Protein AF-A0A2H0S9H5-F1 (afdb_monomer_lite)

pLDDT: mean 86.74, std 9.83, range [37.03, 98.31]

Structure (mmCIF, N/CA/C/O backbone):
data_AF-A0A2H0S9H5-F1
#
_entry.id   AF-A0A2H0S9H5-F1
#
loop_
_atom_site.group_PDB
_atom_site.id
_atom_site.type_symbol
_atom_site.label_atom_id
_atom_site.label_alt_id
_atom_site.label_comp_id
_atom_site.label_asym_id
_atom_site.label_entity_id
_atom_site.label_seq_id
_atom_site.pdbx_PDB_ins_code
_atom_site.Cartn_x
_atom_site.Cartn_y
_atom_site.Cartn_z
_atom_site.occupancy
_atom_site.B_iso_or_equiv
_atom_site.auth_seq_id
_atom_site.auth_comp_id
_atom_site.auth_asym_id
_atom_site.auth_atom_id
_atom_site.pdbx_PDB_model_num
ATOM 1 N N . MET A 1 1 ? -17.937 19.812 14.796 1.00 37.97 1 MET A N 1
ATOM 2 C CA . MET A 1 1 ? -19.288 19.246 14.610 1.00 37.97 1 MET A CA 1
ATOM 3 C C . MET A 1 1 ? -19.667 18.582 15.916 1.00 37.97 1 MET A C 1
ATOM 5 O O . MET A 1 1 ? -19.150 17.508 16.200 1.00 37.97 1 MET A O 1
ATOM 9 N N . GLY A 1 2 ? -20.448 19.265 16.755 1.00 39.03 2 GLY A N 1
ATOM 10 C CA . GLY A 1 2 ? -21.077 18.609 17.895 1.00 39.03 2 GLY A CA 1
ATOM 11 C C . GLY A 1 2 ? -22.075 17.613 17.328 1.00 39.03 2 GLY A C 1
ATOM 12 O O . GLY A 1 2 ? -22.993 18.014 16.622 1.00 39.03 2 GLY A O 1
ATOM 13 N N . LEU A 1 3 ? -21.831 16.323 17.541 1.00 37.03 3 LEU A N 1
ATOM 14 C CA . LEU A 1 3 ? -22.879 15.325 17.405 1.00 37.03 3 LEU A CA 1
ATOM 15 C C . LEU A 1 3 ? -23.875 15.664 18.510 1.00 37.03 3 LEU A C 1
ATOM 17 O O . LEU A 1 3 ? -23.671 15.270 19.656 1.00 37.03 3 LEU A O 1
ATOM 21 N N . GLU A 1 4 ? -24.886 16.468 18.187 1.00 41.41 4 GLU A N 1
ATOM 22 C CA . GLU A 1 4 ? -26.123 16.478 18.954 1.00 41.41 4 GLU A CA 1
ATOM 23 C C . GLU A 1 4 ? -26.558 15.022 18.972 1.00 41.41 4 GLU A C 1
ATOM 25 O O . GLU A 1 4 ? -26.904 14.449 17.938 1.00 41.41 4 GLU A O 1
ATOM 30 N N . SER A 1 5 ? -26.327 14.363 20.110 1.00 44.81 5 SER A N 1
ATOM 31 C CA . SER A 1 5 ? -26.699 12.973 20.270 1.00 44.81 5 SER A CA 1
ATOM 32 C C . SER A 1 5 ? -28.194 12.957 20.070 1.00 44.81 5 SER A C 1
ATOM 34 O O . SER A 1 5 ? -28.910 13.487 20.916 1.00 44.81 5 SER A O 1
ATOM 36 N N . ASP A 1 6 ? -28.624 12.422 18.935 1.00 50.28 6 ASP A N 1
ATOM 37 C CA . ASP A 1 6 ? -30.012 12.147 18.642 1.00 50.28 6 ASP A CA 1
ATOM 38 C C . ASP A 1 6 ? -30.538 11.326 19.820 1.00 50.28 6 ASP A C 1
ATOM 40 O O . ASP A 1 6 ? -30.276 10.123 19.953 1.00 50.28 6 ASP A O 1
ATOM 44 N N . THR A 1 7 ? -31.176 12.012 20.768 1.00 57.12 7 THR A N 1
ATOM 45 C CA . THR A 1 7 ? -31.870 11.421 21.903 1.00 57.12 7 THR A CA 1
ATOM 46 C C . THR A 1 7 ? -33.154 10.824 21.359 1.00 57.12 7 THR A C 1
ATOM 48 O O . THR A 1 7 ? -34.245 11.192 21.780 1.00 57.12 7 THR A O 1
ATOM 51 N N . SER A 1 8 ? -33.010 9.913 20.395 1.00 62.06 8 SER A N 1
ATOM 52 C CA . SER A 1 8 ? -34.025 8.936 20.054 1.00 62.06 8 SER A CA 1
ATOM 53 C C . SER A 1 8 ? -34.586 8.402 21.367 1.00 62.06 8 SER A C 1
ATOM 55 O O . SER A 1 8 ? -33.834 8.044 22.284 1.00 62.06 8 SER A O 1
ATOM 57 N N . GLU A 1 9 ? -35.907 8.496 21.497 1.00 82.31 9 GLU A N 1
ATOM 58 C CA . GLU A 1 9 ? -36.620 8.281 22.748 1.00 82.31 9 GLU A CA 1
ATOM 59 C C . GLU A 1 9 ? -36.213 6.937 23.355 1.00 82.31 9 GLU A C 1
ATOM 61 O O . GLU A 1 9 ? -36.539 5.860 22.850 1.00 82.31 9 GLU A O 1
ATOM 66 N N . ARG A 1 10 ? -35.448 6.990 24.451 1.00 89.12 10 ARG A N 1
ATOM 67 C CA . ARG A 1 10 ? -35.124 5.784 25.208 1.00 89.12 10 ARG A CA 1
ATOM 68 C C . ARG A 1 10 ? -36.430 5.225 25.745 1.00 89.12 10 ARG A C 1
ATOM 70 O O . ARG A 1 10 ? -37.184 5.927 26.414 1.00 89.12 10 ARG A O 1
ATOM 77 N N . THR A 1 11 ? -36.668 3.945 25.503 1.00 93.56 11 THR A N 1
ATOM 78 C CA . THR A 1 11 ? -37.835 3.256 26.061 1.00 93.56 11 THR A CA 1
ATOM 79 C C . THR A 1 11 ? -37.790 3.291 27.592 1.00 93.56 11 THR A C 1
ATOM 81 O O . THR A 1 11 ? -36.711 3.296 28.194 1.00 93.56 11 THR A O 1
ATOM 84 N N . ALA A 1 12 ? -38.952 3.238 28.247 1.00 94.00 12 ALA A N 1
ATOM 85 C CA . ALA A 1 12 ? -39.030 3.202 29.711 1.00 94.00 12 ALA A CA 1
ATOM 86 C C . ALA A 1 12 ? -38.183 2.066 30.325 1.00 94.00 12 ALA A C 1
ATOM 88 O O . ALA A 1 12 ? -37.527 2.259 31.346 1.00 94.00 12 ALA A O 1
ATOM 89 N N . SER A 1 13 ? -38.115 0.906 29.657 1.00 93.56 13 SER A N 1
ATOM 90 C CA . SER A 1 13 ? -37.272 -0.224 30.073 1.00 93.56 13 SER A CA 1
ATOM 91 C C . SER A 1 13 ? -35.773 0.103 30.018 1.00 93.56 13 SER A C 1
ATOM 93 O O . SER A 1 13 ? -35.035 -0.214 30.951 1.00 93.56 13 SER A O 1
ATOM 95 N N . GLN A 1 14 ? -35.311 0.798 28.971 1.00 93.94 14 GLN A N 1
ATOM 96 C CA . GLN A 1 14 ? -33.916 1.245 28.878 1.00 93.94 14 GLN A CA 1
ATOM 97 C C . GLN A 1 14 ? -33.576 2.266 29.967 1.00 93.94 14 GLN A C 1
ATOM 99 O O . GLN A 1 14 ? -32.502 2.183 30.559 1.00 93.94 14 GLN A O 1
ATOM 104 N N . ILE A 1 15 ? -34.486 3.201 30.256 1.00 94.56 15 ILE A N 1
ATOM 105 C CA . ILE A 1 15 ? -34.311 4.182 31.337 1.00 94.56 15 ILE A CA 1
ATOM 106 C C . ILE A 1 15 ? -34.204 3.464 32.687 1.00 94.56 15 ILE A C 1
ATOM 108 O O . ILE A 1 15 ? -33.256 3.712 33.433 1.00 94.56 15 ILE A O 1
ATOM 112 N N . ALA A 1 16 ? -35.111 2.524 32.967 1.00 95.69 16 ALA A N 1
ATOM 113 C CA . ALA A 1 16 ? -35.093 1.734 34.195 1.00 95.69 16 ALA A CA 1
ATOM 114 C C . ALA A 1 16 ? -33.795 0.921 34.344 1.00 95.69 16 ALA A C 1
ATOM 116 O O . ALA A 1 16 ? -33.208 0.895 35.425 1.00 95.69 16 ALA A O 1
ATOM 117 N N . ALA A 1 17 ? -33.296 0.316 33.259 1.00 95.75 17 ALA A N 1
ATOM 118 C CA . ALA A 1 17 ? -32.036 -0.426 33.264 1.00 95.75 17 ALA A CA 1
ATOM 119 C C . ALA A 1 17 ? -30.820 0.475 33.547 1.00 95.75 17 ALA A C 1
ATOM 121 O O . ALA A 1 17 ? -29.940 0.091 34.317 1.00 95.75 17 ALA A O 1
ATOM 122 N N . ILE A 1 18 ? -30.782 1.684 32.970 1.00 95.12 18 ILE A N 1
ATOM 123 C CA . ILE A 1 18 ? -29.723 2.673 33.237 1.00 95.12 18 ILE A CA 1
ATOM 124 C C . ILE A 1 18 ? -29.755 3.100 34.709 1.00 95.12 18 ILE A C 1
ATOM 126 O O . ILE A 1 18 ? -28.721 3.091 35.373 1.00 95.12 18 ILE A O 1
ATOM 130 N N . GLN A 1 19 ? -30.936 3.419 35.242 1.00 96.88 19 GLN A N 1
ATOM 131 C CA . GLN A 1 19 ? -31.097 3.812 36.645 1.00 96.88 19 GLN A CA 1
ATOM 132 C C . GLN A 1 19 ? -30.753 2.672 37.613 1.00 96.88 19 GLN A C 1
ATOM 134 O O . GLN A 1 19 ? -30.158 2.908 38.664 1.00 96.88 19 GLN A O 1
ATOM 139 N N . ALA A 1 20 ? -31.111 1.429 37.279 1.00 97.56 20 ALA A N 1
ATOM 140 C CA . ALA A 1 20 ? -30.723 0.254 38.054 1.00 97.56 20 ALA A CA 1
ATOM 141 C C . ALA A 1 20 ? -29.196 0.084 38.079 1.00 97.56 20 ALA A C 1
ATOM 143 O O . ALA A 1 20 ? -28.628 -0.087 39.155 1.00 97.56 20 ALA A O 1
ATOM 144 N N . ALA A 1 21 ? -28.529 0.220 36.927 1.00 97.88 21 ALA A N 1
ATOM 145 C CA . ALA A 1 21 ? -27.073 0.147 36.845 1.00 97.88 21 ALA A CA 1
ATOM 146 C C . ALA A 1 21 ? -26.388 1.259 37.656 1.00 97.88 21 ALA A C 1
ATOM 148 O O . ALA A 1 21 ? -25.424 0.988 38.361 1.00 97.88 21 ALA A O 1
ATOM 149 N N . GLN A 1 22 ? -26.904 2.492 37.612 1.00 97.62 22 GLN A N 1
ATOM 150 C CA . GLN A 1 22 ? -26.368 3.614 38.391 1.00 97.62 22 GLN A CA 1
ATOM 151 C C . GLN A 1 22 ? -26.537 3.427 39.903 1.00 97.62 22 GLN A C 1
ATOM 153 O O . GLN A 1 22 ? -25.629 3.754 40.662 1.00 97.62 22 GLN A O 1
ATOM 158 N N . ARG A 1 23 ? -27.684 2.904 40.356 1.00 98.12 23 ARG A N 1
ATOM 159 C CA . ARG A 1 23 ? -27.900 2.597 41.780 1.00 98.12 23 ARG A CA 1
ATOM 160 C C . ARG A 1 23 ? -26.938 1.518 42.265 1.00 98.12 23 ARG A C 1
ATOM 162 O O . ARG A 1 23 ? -26.280 1.718 43.278 1.00 98.12 23 ARG A O 1
ATOM 169 N N . LEU A 1 24 ? -26.813 0.433 41.503 1.00 98.25 24 LEU A N 1
ATOM 170 C CA . LEU A 1 24 ? -25.879 -0.643 41.819 1.00 98.25 24 LEU A CA 1
ATOM 171 C C . LEU A 1 24 ? -24.425 -0.150 41.793 1.00 98.25 24 LEU A C 1
ATOM 173 O O . LEU A 1 24 ? -23.649 -0.507 42.666 1.00 98.25 24 LEU A O 1
ATOM 177 N N . ALA A 1 25 ? -24.059 0.731 40.858 1.00 98.31 25 ALA A N 1
ATOM 178 C CA . ALA A 1 25 ? -22.723 1.322 40.810 1.00 98.31 25 ALA A CA 1
ATOM 179 C C . ALA A 1 25 ? -22.371 2.094 42.090 1.00 98.31 25 ALA A C 1
ATOM 181 O O . ALA A 1 25 ? -21.270 1.931 42.602 1.00 98.31 25 ALA A O 1
ATOM 182 N N . LYS A 1 26 ? -23.305 2.889 42.634 1.00 98.25 26 LYS A N 1
ATOM 183 C CA . LYS A 1 26 ? -23.104 3.597 43.912 1.00 98.25 26 LYS A CA 1
ATOM 184 C C . LYS A 1 26 ? -22.842 2.628 45.061 1.00 98.25 26 LYS A C 1
ATOM 186 O O . LYS A 1 26 ? -21.888 2.820 45.802 1.00 98.25 26 LYS A O 1
ATOM 191 N N . GLN A 1 27 ? -23.630 1.558 45.139 1.00 98.19 27 GLN A N 1
ATOM 192 C CA . GLN A 1 27 ? -23.427 0.505 46.130 1.00 98.19 27 GLN A CA 1
ATOM 193 C C . GLN A 1 27 ? -22.047 -0.158 45.980 1.00 98.19 27 GLN A C 1
ATOM 195 O O . GLN A 1 27 ? -21.338 -0.330 46.963 1.00 98.19 27 GLN A O 1
ATOM 200 N N . LEU A 1 28 ? -21.621 -0.466 44.749 1.00 98.00 28 LEU A N 1
ATOM 201 C CA . LEU A 1 28 ? -20.301 -1.053 44.483 1.00 98.00 28 LEU A CA 1
ATOM 202 C C . LEU A 1 28 ? -19.143 -0.119 44.861 1.00 98.00 28 LEU A C 1
ATOM 204 O O . LEU A 1 28 ? -18.112 -0.600 45.317 1.00 98.00 28 LEU A O 1
ATOM 208 N N . ILE A 1 29 ? -19.295 1.195 44.681 1.00 98.12 29 ILE A N 1
ATOM 209 C CA . ILE A 1 29 ? -18.282 2.184 45.084 1.00 98.12 29 ILE A CA 1
ATOM 210 C C . ILE A 1 29 ? -18.083 2.164 46.605 1.00 98.12 29 ILE A C 1
ATOM 212 O O . ILE A 1 29 ? -16.946 2.235 47.067 1.00 98.12 29 ILE A O 1
ATOM 216 N N . GLU A 1 30 ? -19.174 2.065 47.366 1.00 97.81 30 GLU A N 1
ATOM 217 C CA . GLU A 1 30 ? -19.151 2.069 48.832 1.00 97.81 30 GLU A CA 1
ATOM 218 C C . GLU A 1 30 ? -18.682 0.727 49.408 1.00 97.81 30 GLU A C 1
ATOM 220 O O . GLU A 1 30 ? -17.829 0.691 50.292 1.00 97.81 30 GLU A O 1
ATOM 225 N N . GLU A 1 31 ? -19.222 -0.383 48.903 1.00 98.06 31 GLU A N 1
ATOM 226 C CA . GLU A 1 31 ? -18.997 -1.713 49.474 1.00 98.06 31 GLU A CA 1
ATOM 227 C C . GLU A 1 31 ? -17.756 -2.419 48.916 1.00 98.06 31 GLU A C 1
ATOM 229 O O . GLU A 1 31 ? -17.217 -3.305 49.583 1.00 98.06 31 GLU A O 1
ATOM 234 N N . ARG A 1 32 ? -17.343 -2.098 47.680 1.00 98.00 32 ARG A N 1
ATOM 235 C CA . ARG A 1 32 ? -16.331 -2.846 46.907 1.00 98.00 32 ARG A CA 1
ATOM 236 C C . ARG A 1 32 ? -15.352 -1.940 46.134 1.00 98.00 32 ARG A C 1
ATOM 238 O O . ARG A 1 32 ? -15.177 -2.117 44.920 1.00 98.00 32 ARG A O 1
ATOM 245 N N . PRO A 1 33 ? -14.663 -0.981 46.781 1.00 98.12 33 PRO A N 1
ATOM 246 C CA . PRO A 1 33 ? -13.712 -0.100 46.096 1.00 98.12 33 PRO A CA 1
ATOM 247 C C . PRO A 1 33 ? -12.517 -0.854 45.472 1.00 98.12 33 PRO A C 1
ATOM 249 O O . PRO A 1 33 ? -11.844 -0.332 44.579 1.00 98.12 33 PRO A O 1
ATOM 252 N N . GLU A 1 34 ? -12.261 -2.103 45.879 1.00 98.25 34 GLU A N 1
ATOM 253 C CA . GLU A 1 34 ? -11.177 -2.951 45.368 1.00 98.25 34 GLU A CA 1
ATOM 254 C C . GLU A 1 34 ? -11.359 -3.328 43.889 1.00 98.25 34 GLU A C 1
ATOM 256 O O . GLU A 1 34 ? -10.379 -3.678 43.227 1.00 98.25 34 GLU A O 1
ATOM 261 N N . ILE A 1 35 ? -12.569 -3.162 43.338 1.00 98.31 35 ILE A N 1
ATOM 262 C CA . ILE A 1 35 ? -12.874 -3.315 41.906 1.00 98.31 35 ILE A CA 1
ATOM 263 C C . ILE A 1 35 ? -11.901 -2.510 41.030 1.00 98.31 35 ILE A C 1
ATOM 265 O O . ILE A 1 35 ? -11.497 -2.964 39.958 1.00 98.31 35 ILE A O 1
ATOM 269 N N . ALA A 1 36 ? -11.479 -1.328 41.486 1.00 98.12 36 ALA A N 1
ATOM 270 C CA . ALA A 1 36 ? -10.506 -0.511 40.768 1.00 98.12 36 ALA A CA 1
ATOM 271 C C . ALA A 1 36 ? -9.121 -1.169 40.691 1.00 98.12 36 ALA A C 1
ATOM 273 O O . ALA A 1 36 ? -8.456 -1.094 39.658 1.00 98.12 36 ALA A O 1
ATOM 274 N N . ASN A 1 37 ? -8.690 -1.839 41.762 1.00 98.06 37 ASN A N 1
ATOM 275 C CA . ASN A 1 37 ? -7.411 -2.547 41.802 1.00 98.06 37 ASN A CA 1
ATOM 276 C C . ASN A 1 37 ? -7.445 -3.803 40.930 1.00 98.06 37 ASN A C 1
ATOM 278 O O . ASN A 1 37 ? -6.476 -4.087 40.232 1.00 98.06 37 ASN A O 1
ATOM 282 N N . ASP A 1 38 ? -8.576 -4.503 40.904 1.00 98.31 38 ASP A N 1
ATOM 283 C CA . ASP A 1 38 ? -8.787 -5.637 40.006 1.00 98.31 38 ASP A CA 1
ATOM 284 C C . ASP A 1 38 ? -8.795 -5.227 38.534 1.00 98.31 38 ASP A C 1
ATOM 286 O O . ASP A 1 38 ? -8.206 -5.893 37.683 1.00 98.31 38 ASP A O 1
ATOM 290 N N . TYR A 1 39 ? -9.401 -4.086 38.215 1.00 97.88 39 TYR A N 1
ATOM 291 C CA . TYR A 1 39 ? -9.344 -3.562 36.857 1.00 97.88 39 TYR A CA 1
ATOM 292 C C . TYR A 1 39 ? -7.913 -3.157 36.465 1.00 97.88 39 TYR A C 1
ATOM 294 O O . TYR A 1 39 ? -7.463 -3.455 35.358 1.00 97.88 39 TYR A O 1
ATOM 302 N N . ARG A 1 40 ? -7.155 -2.548 37.392 1.00 97.38 40 ARG A N 1
ATOM 303 C CA . ARG A 1 40 ? -5.723 -2.244 37.204 1.00 97.38 40 ARG A CA 1
ATOM 304 C C . ARG A 1 40 ? -4.860 -3.494 37.032 1.00 97.38 40 ARG A C 1
ATOM 306 O O . ARG A 1 40 ? -3.895 -3.445 36.275 1.00 97.38 40 ARG A O 1
ATOM 313 N N . SER A 1 41 ? -5.200 -4.603 37.692 1.00 97.00 41 SER A N 1
ATOM 314 C CA . SER A 1 41 ? -4.495 -5.885 37.539 1.00 97.00 41 SER A CA 1
ATOM 315 C C . SER A 1 41 ? -4.868 -6.633 36.253 1.00 97.00 41 SER A C 1
ATOM 317 O O . SER A 1 41 ? -4.268 -7.660 35.937 1.00 97.00 41 SER A O 1
ATOM 319 N N . GLY A 1 42 ? -5.795 -6.079 35.465 1.00 95.88 42 GLY A N 1
ATOM 320 C CA . GLY A 1 42 ? -6.124 -6.535 34.120 1.00 95.88 42 GLY A CA 1
ATOM 321 C C . GLY A 1 42 ? -7.418 -7.335 34.019 1.00 95.88 42 GLY A C 1
ATOM 322 O O . GLY A 1 42 ? -7.707 -7.840 32.927 1.00 95.88 42 GLY A O 1
ATOM 323 N N . LEU A 1 43 ? -8.208 -7.446 35.095 1.00 97.19 43 LEU A N 1
ATOM 324 C CA . LEU A 1 43 ? -9.528 -8.069 35.012 1.00 97.19 43 LEU A CA 1
ATOM 325 C C . LEU A 1 43 ? -10.464 -7.206 34.163 1.00 97.19 43 LEU A C 1
ATOM 327 O O . LEU A 1 43 ? -10.512 -5.981 34.280 1.00 97.19 43 LEU A O 1
ATOM 331 N N . ASN A 1 44 ? -11.238 -7.854 33.299 1.00 96.44 44 ASN A N 1
ATOM 332 C CA . ASN A 1 44 ? -12.289 -7.200 32.538 1.00 96.44 44 ASN A CA 1
ATOM 333 C C . ASN A 1 44 ? -13.590 -7.104 33.359 1.00 96.44 44 ASN A C 1
ATOM 335 O O . ASN A 1 44 ? -13.754 -7.735 34.400 1.00 96.44 44 ASN A O 1
ATOM 339 N N . GLN A 1 45 ? -14.547 -6.307 32.880 1.00 97.31 45 GLN A N 1
ATOM 340 C CA . GLN A 1 45 ? -15.811 -6.059 33.590 1.00 97.31 45 GLN A CA 1
ATOM 341 C C . GLN A 1 45 ? -16.609 -7.341 33.860 1.00 97.31 45 GLN A C 1
ATOM 343 O O . GLN A 1 45 ? -17.295 -7.425 34.870 1.00 97.31 45 GLN A O 1
ATOM 348 N N . GLU A 1 46 ? -16.547 -8.333 32.970 1.00 96.75 46 GLU A N 1
ATOM 349 C CA . GLU A 1 46 ? -17.266 -9.596 33.146 1.00 96.75 46 GLU A CA 1
ATOM 350 C C . GLU A 1 46 ? -16.615 -10.475 34.220 1.00 96.75 46 GLU A C 1
ATOM 352 O O . GLU A 1 46 ? -17.318 -11.075 35.030 1.00 96.75 46 GLU A O 1
ATOM 357 N N . GLU A 1 47 ? -15.285 -10.519 34.267 1.00 97.19 47 GLU A N 1
ATOM 358 C CA . GLU A 1 47 ? -14.543 -11.215 35.323 1.00 97.19 47 GLU A CA 1
ATOM 359 C C . GLU A 1 47 ? -14.766 -10.558 36.685 1.00 97.19 47 GLU A C 1
ATOM 361 O O . GLU A 1 47 ? -14.959 -11.267 37.666 1.00 97.19 47 GLU A O 1
ATOM 366 N N . ILE A 1 48 ? -14.818 -9.223 36.744 1.00 98.19 48 ILE A N 1
ATOM 367 C CA . ILE A 1 48 ? -15.160 -8.482 37.966 1.00 98.19 48 ILE A CA 1
ATOM 368 C C . ILE A 1 48 ? -16.590 -8.816 38.407 1.00 98.19 48 ILE A C 1
ATOM 370 O O . ILE A 1 48 ? -16.806 -9.133 39.573 1.00 98.19 48 ILE A O 1
ATOM 374 N N . VAL A 1 49 ? -17.561 -8.814 37.483 1.00 98.25 49 VAL A N 1
ATOM 375 C CA . VAL A 1 49 ? -18.945 -9.215 37.797 1.00 98.25 49 VAL A CA 1
ATOM 376 C C . VAL A 1 49 ? -18.983 -10.606 38.431 1.00 98.25 49 VAL A C 1
ATOM 378 O O . VAL A 1 49 ? -19.594 -10.756 39.484 1.00 98.25 49 VAL A O 1
ATOM 381 N N . LYS A 1 50 ? -18.281 -11.586 37.847 1.00 97.88 50 LYS A N 1
ATOM 382 C CA . LYS A 1 50 ? -18.215 -12.960 38.375 1.00 97.88 50 LYS A CA 1
ATOM 383 C C . LYS A 1 50 ? -17.482 -13.043 39.714 1.00 97.88 50 LYS A C 1
ATOM 385 O O . LYS A 1 50 ? -17.944 -13.731 40.615 1.00 97.88 50 LYS A O 1
ATOM 390 N N . LYS A 1 51 ? -16.351 -12.344 39.862 1.00 98.12 51 LYS A N 1
ATOM 391 C CA . LYS A 1 51 ? -15.522 -12.369 41.078 1.00 98.12 51 LYS A CA 1
ATOM 392 C C . LYS A 1 51 ? -16.285 -11.876 42.308 1.00 98.12 51 LYS A C 1
ATOM 394 O O . LYS A 1 51 ? -16.080 -12.405 43.396 1.00 98.12 51 LYS A O 1
ATOM 399 N N . TYR A 1 52 ? -17.148 -10.879 42.130 1.00 97.81 52 TYR A N 1
ATOM 400 C CA . TYR A 1 52 ? -17.900 -10.249 43.215 1.00 97.81 52 TYR A CA 1
ATOM 401 C C . TYR A 1 52 ? -19.379 -10.670 43.278 1.00 97.81 52 TYR A C 1
ATOM 403 O O . TYR A 1 52 ? -20.115 -10.096 44.075 1.00 97.81 52 TYR A O 1
ATOM 411 N N . GLY A 1 53 ? -19.828 -11.631 42.456 1.00 97.56 53 GLY A N 1
ATOM 412 C CA . GLY A 1 53 ? -21.230 -12.086 42.429 1.00 97.56 53 GLY A CA 1
ATOM 413 C C . GLY A 1 53 ? -22.236 -10.976 42.094 1.00 97.56 53 GLY A C 1
ATOM 414 O O . GLY A 1 53 ? -23.348 -10.945 42.613 1.00 97.56 53 GLY A O 1
ATOM 415 N N . ILE A 1 54 ? -21.841 -9.999 41.269 1.00 97.69 54 ILE A N 1
ATOM 416 C CA . ILE A 1 54 ? -22.645 -8.789 40.991 1.00 97.69 54 ILE A CA 1
ATOM 417 C C . ILE A 1 54 ? -23.880 -9.126 40.138 1.00 97.69 54 ILE A C 1
ATOM 419 O O . ILE A 1 54 ? -24.872 -8.398 40.136 1.00 97.69 54 ILE A O 1
ATOM 423 N N . ASP A 1 55 ? -23.830 -10.227 39.396 1.00 97.00 55 ASP A N 1
ATOM 424 C CA . ASP A 1 55 ? -24.942 -10.755 38.614 1.00 97.00 55 ASP A CA 1
ATOM 425 C C . ASP A 1 55 ? -26.109 -11.247 39.476 1.00 97.00 55 ASP A C 1
ATOM 427 O O . ASP A 1 55 ? -27.246 -11.131 39.027 1.00 97.00 55 ASP A O 1
ATOM 431 N N . GLU A 1 56 ? -25.863 -11.688 40.712 1.00 96.88 56 GLU A N 1
ATOM 432 C CA . GLU A 1 56 ? -26.921 -12.052 41.669 1.00 96.88 56 GLU A CA 1
ATOM 433 C C . GLU A 1 56 ? -27.705 -10.824 42.165 1.00 96.88 56 GLU A C 1
ATOM 435 O O . GLU A 1 56 ? -28.894 -10.911 42.473 1.00 96.88 56 GLU A O 1
ATOM 440 N N . LEU A 1 57 ? -27.051 -9.658 42.202 1.00 94.88 57 LEU A N 1
ATOM 441 C CA . LEU A 1 57 ? -27.651 -8.385 42.619 1.00 94.88 57 LEU A CA 1
ATOM 442 C C . LEU A 1 57 ? -28.324 -7.638 41.458 1.00 94.88 57 LEU A C 1
ATOM 444 O O . LEU A 1 57 ? -29.178 -6.771 41.663 1.00 94.88 57 LEU A O 1
ATOM 448 N N . ALA A 1 58 ? -27.926 -7.936 40.222 1.00 95.69 58 ALA A N 1
ATOM 449 C CA . ALA A 1 58 ? -28.408 -7.247 39.037 1.00 95.69 58 ALA A CA 1
ATOM 450 C C . ALA A 1 58 ? -29.587 -7.976 38.383 1.00 95.69 58 ALA A C 1
ATOM 452 O O . ALA A 1 58 ? -29.613 -9.190 38.251 1.00 95.69 58 ALA A O 1
ATOM 453 N N . GLN A 1 59 ? -30.528 -7.214 37.819 1.00 94.25 59 GLN A N 1
ATOM 454 C CA . GLN A 1 59 ? -31.650 -7.795 37.063 1.00 94.25 59 GLN A CA 1
ATOM 455 C C . GLN A 1 59 ? -31.205 -8.552 35.803 1.00 94.25 59 GLN A C 1
ATOM 457 O O . GLN A 1 59 ? -31.896 -9.447 35.328 1.00 94.25 59 GLN A O 1
ATOM 462 N N . THR A 1 60 ? -30.081 -8.144 35.206 1.00 96.62 60 THR A N 1
ATOM 463 C CA . THR A 1 60 ? -29.507 -8.788 34.021 1.00 96.62 60 THR A CA 1
ATOM 464 C C . THR A 1 60 ? -27.985 -8.662 34.036 1.00 96.62 60 THR A C 1
ATOM 466 O O . THR A 1 60 ? -27.439 -7.670 34.527 1.00 96.62 60 THR A O 1
ATOM 469 N N . ALA A 1 61 ? -27.287 -9.585 33.368 1.00 96.69 61 ALA A N 1
ATOM 470 C CA . ALA A 1 61 ? -25.833 -9.514 33.182 1.00 96.69 61 ALA A CA 1
ATOM 471 C C . ALA A 1 61 ? -25.366 -8.221 32.477 1.00 96.69 61 ALA A C 1
ATOM 473 O O . ALA A 1 61 ? -24.227 -7.777 32.634 1.00 96.69 61 ALA A O 1
ATOM 474 N N . ARG A 1 62 ? -26.233 -7.588 31.672 1.00 96.44 62 ARG A N 1
ATOM 475 C CA . ARG A 1 62 ? -25.929 -6.291 31.052 1.00 96.44 62 ARG A CA 1
ATOM 476 C C . ARG A 1 62 ? -25.941 -5.170 32.089 1.00 96.44 62 ARG A C 1
ATOM 478 O O . ARG A 1 62 ? -25.015 -4.369 32.087 1.00 96.44 62 ARG A O 1
ATOM 485 N N . VAL A 1 63 ? -26.936 -5.149 32.978 1.00 97.56 63 VAL A N 1
ATOM 486 C CA . VAL A 1 63 ? -27.014 -4.181 34.084 1.00 97.56 63 VAL A CA 1
ATOM 487 C C . VAL A 1 63 ? -25.813 -4.331 35.019 1.00 97.56 63 VAL A C 1
ATOM 489 O O . VAL A 1 63 ? -25.200 -3.319 35.340 1.00 97.56 63 VAL A O 1
ATOM 492 N N . ALA A 1 64 ? -25.407 -5.561 35.362 1.00 98.25 64 ALA A N 1
ATOM 493 C CA . ALA A 1 64 ? -24.216 -5.819 36.181 1.00 98.25 64 ALA A CA 1
ATOM 494 C C . ALA A 1 64 ? -22.939 -5.217 35.565 1.00 98.25 64 ALA A C 1
ATOM 496 O O . ALA A 1 64 ? -22.234 -4.439 36.204 1.00 98.25 64 ALA A O 1
ATOM 497 N N . ARG A 1 65 ? -22.668 -5.509 34.283 1.00 97.69 65 ARG A N 1
ATOM 498 C CA . ARG A 1 65 ? -21.487 -4.973 33.578 1.00 97.69 65 ARG A CA 1
ATOM 499 C C . ARG A 1 65 ? -21.522 -3.453 33.453 1.00 97.69 65 ARG A C 1
ATOM 501 O O . ARG A 1 65 ? -20.493 -2.801 33.615 1.00 97.69 65 ARG A O 1
ATOM 508 N N . THR A 1 66 ? -22.694 -2.878 33.177 1.00 97.56 66 THR A N 1
ATOM 509 C CA . THR A 1 66 ? -22.856 -1.420 33.134 1.00 97.56 66 THR A CA 1
ATOM 510 C C . THR A 1 66 ? -22.625 -0.799 34.511 1.00 97.56 66 THR A C 1
ATOM 512 O O . THR A 1 66 ? -21.936 0.210 34.580 1.00 97.56 66 THR A O 1
ATOM 515 N N . ALA A 1 67 ? -23.103 -1.415 35.595 1.00 98.12 67 ALA A N 1
ATOM 516 C CA . ALA A 1 67 ? -22.860 -0.940 36.956 1.00 98.12 67 ALA A CA 1
ATOM 517 C C . ALA A 1 67 ? -21.363 -0.926 37.303 1.00 98.12 67 ALA A C 1
ATOM 519 O O . ALA A 1 67 ? -20.868 0.086 37.785 1.00 98.12 67 ALA A O 1
ATOM 520 N N . VAL A 1 68 ? -20.620 -1.990 36.967 1.00 98.19 68 VAL A N 1
ATOM 521 C CA . VAL A 1 68 ? -19.152 -2.020 37.123 1.00 98.19 68 VAL A CA 1
ATOM 522 C C . VAL A 1 68 ? -18.483 -0.923 36.292 1.00 98.19 68 VAL A C 1
ATOM 524 O O . VAL A 1 68 ? -17.579 -0.249 36.774 1.00 98.19 68 VAL A O 1
ATOM 527 N N . CYS A 1 69 ? -18.932 -0.702 35.053 1.00 97.44 69 CYS A N 1
ATOM 528 C CA . CYS A 1 69 ? -18.389 0.360 34.208 1.00 97.44 69 CYS A CA 1
ATOM 529 C C . CYS A 1 69 ? -18.626 1.758 34.800 1.00 97.44 69 CYS A C 1
ATOM 531 O O . CYS A 1 69 ? -17.705 2.571 34.788 1.00 97.44 69 CYS A O 1
ATOM 533 N N . GLU A 1 70 ? -19.820 2.039 35.330 1.00 98.00 70 GLU A N 1
ATOM 534 C CA . GLU A 1 70 ? -20.109 3.310 36.007 1.00 98.00 70 GLU A CA 1
ATOM 535 C C . GLU A 1 70 ? -19.320 3.445 37.321 1.00 98.00 70 GLU A C 1
ATOM 537 O O . GLU A 1 70 ? -18.741 4.499 37.563 1.00 98.00 70 GLU A O 1
ATOM 542 N N . ALA A 1 71 ? -19.195 2.377 38.117 1.00 98.12 71 ALA A N 1
ATOM 543 C CA . ALA A 1 71 ? -18.393 2.384 39.343 1.00 98.12 71 ALA A CA 1
ATOM 544 C C . ALA A 1 71 ? -16.913 2.683 39.054 1.00 98.12 71 ALA A C 1
ATOM 546 O O . ALA A 1 71 ? -16.305 3.532 39.702 1.00 98.12 71 ALA A O 1
ATOM 547 N N . LEU A 1 72 ? -16.345 2.063 38.014 1.00 98.00 72 LEU A N 1
ATOM 548 C CA . LEU A 1 72 ? -14.976 2.334 37.569 1.00 98.00 72 LEU A CA 1
ATOM 549 C C . LEU A 1 72 ? -14.778 3.780 37.101 1.00 98.00 72 LEU A C 1
ATOM 551 O O . LEU A 1 72 ? -13.654 4.269 37.158 1.00 98.00 72 LEU A O 1
ATOM 555 N N . LYS A 1 73 ? -15.821 4.486 36.639 1.00 97.69 73 LYS A N 1
ATOM 556 C CA . LYS A 1 73 ? -15.665 5.900 36.270 1.00 97.69 73 LYS A CA 1
ATOM 557 C C . LYS A 1 73 ? -15.420 6.794 37.484 1.00 97.69 73 LYS A C 1
ATOM 559 O O . LYS A 1 73 ? -14.646 7.740 37.375 1.00 97.69 73 LYS A O 1
ATOM 564 N N . GLU A 1 74 ? -16.055 6.489 38.607 1.00 97.94 74 GLU A N 1
ATOM 565 C CA . GLU A 1 74 ? -15.869 7.237 39.853 1.00 97.94 74 GLU A CA 1
ATOM 566 C C . GLU A 1 74 ? -14.596 6.794 40.583 1.00 97.94 74 GLU A C 1
ATOM 568 O O . GLU A 1 74 ? -13.804 7.626 41.014 1.00 97.94 74 GLU A O 1
ATOM 573 N N . LEU A 1 75 ? -14.341 5.482 40.653 1.00 97.81 75 LEU A N 1
ATOM 574 C CA . LEU A 1 75 ? -13.158 4.937 41.330 1.00 97.81 75 LEU A CA 1
ATOM 575 C C . LEU A 1 75 ? -11.840 5.216 40.578 1.00 97.81 75 LEU A C 1
ATOM 577 O O . LEU A 1 75 ? -10.774 5.243 41.192 1.00 97.81 75 LEU A O 1
ATOM 581 N N . LEU A 1 76 ? -11.898 5.411 39.254 1.00 97.38 76 LEU A N 1
ATOM 582 C CA . LEU A 1 76 ? -10.764 5.773 38.394 1.00 97.38 76 LEU A CA 1
ATOM 583 C C . LEU A 1 76 ? -11.087 7.079 37.649 1.00 97.38 76 LEU A C 1
ATOM 585 O O . LEU A 1 76 ? -11.462 7.030 36.474 1.00 97.38 76 LEU A O 1
ATOM 589 N N . PRO A 1 77 ? -10.998 8.253 38.298 1.00 96.06 77 PRO A N 1
ATOM 590 C CA . PRO A 1 77 ? -11.461 9.509 37.706 1.00 96.06 77 PRO A CA 1
ATOM 591 C C . PRO A 1 77 ? -10.622 9.952 36.498 1.00 96.06 77 PRO A C 1
ATOM 593 O O . PRO A 1 77 ? -11.160 10.577 35.579 1.00 96.06 77 PRO A O 1
ATOM 596 N N . ASP A 1 78 ? -9.333 9.590 36.450 1.00 97.62 78 ASP A N 1
ATOM 597 C CA . ASP A 1 78 ? -8.459 9.881 35.313 1.00 97.62 78 ASP A CA 1
ATOM 598 C C . ASP A 1 78 ? -8.905 9.104 34.059 1.00 97.62 78 ASP A C 1
ATOM 600 O O . ASP A 1 78 ? -8.829 7.875 33.957 1.00 97.62 78 ASP A O 1
ATOM 604 N N . LYS A 1 79 ? -9.382 9.853 33.062 1.00 96.62 79 LYS A N 1
ATOM 605 C CA . LYS A 1 79 ? -9.863 9.308 31.792 1.00 96.62 79 LYS A CA 1
ATOM 606 C C . LYS A 1 79 ? -8.746 8.643 30.985 1.00 96.62 79 LYS A C 1
ATOM 608 O O . LYS A 1 79 ? -9.031 7.649 30.311 1.00 96.62 79 LYS A O 1
ATOM 613 N N . ASP A 1 80 ? -7.523 9.161 31.051 1.00 95.88 80 ASP A N 1
ATOM 614 C CA . ASP A 1 80 ? -6.391 8.639 30.285 1.00 95.88 80 ASP A CA 1
ATOM 615 C C . ASP A 1 80 ? -5.871 7.336 30.905 1.00 95.88 80 ASP A C 1
ATOM 617 O O . ASP A 1 80 ? -5.563 6.390 30.173 1.00 95.88 80 ASP A O 1
ATOM 621 N N . GLU A 1 81 ? -5.860 7.233 32.241 1.00 96.88 81 GLU A N 1
ATOM 622 C CA . GLU A 1 81 ? -5.602 5.973 32.956 1.00 96.88 81 GLU A CA 1
ATOM 623 C C . GLU A 1 81 ? -6.610 4.895 32.527 1.00 96.88 81 GLU A C 1
ATOM 625 O O . GLU A 1 81 ? -6.218 3.817 32.070 1.00 96.88 81 GLU A O 1
ATOM 630 N N . ARG A 1 82 ? -7.916 5.202 32.574 1.00 96.50 82 ARG A N 1
ATOM 631 C CA . ARG A 1 82 ? -8.967 4.256 32.155 1.00 96.50 82 ARG A CA 1
ATOM 632 C C . ARG A 1 82 ? -8.818 3.808 30.704 1.00 96.50 82 ARG A C 1
ATOM 634 O O . ARG A 1 82 ? -9.051 2.634 30.415 1.00 96.50 82 ARG A O 1
ATOM 641 N N . ALA A 1 83 ? -8.453 4.715 29.796 1.00 93.50 83 ALA A N 1
ATOM 642 C CA . ALA A 1 83 ? -8.260 4.392 28.384 1.00 93.50 83 ALA A CA 1
ATOM 643 C C . ALA A 1 83 ? -7.096 3.406 28.179 1.00 93.50 83 ALA A C 1
ATOM 645 O O . ALA A 1 83 ? -7.265 2.407 27.479 1.00 93.50 83 ALA A O 1
A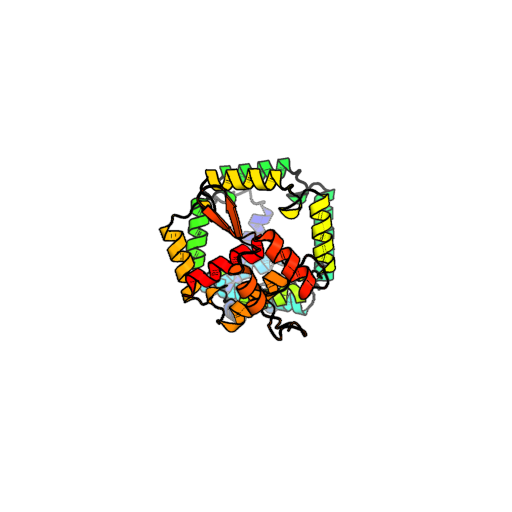TOM 646 N N . LYS A 1 84 ? -5.957 3.624 28.851 1.00 95.12 84 LYS A N 1
ATOM 647 C CA . LYS A 1 84 ? -4.792 2.719 28.805 1.00 95.12 84 LYS A CA 1
ATOM 648 C C . LYS A 1 84 ? -5.099 1.338 29.390 1.00 95.12 84 LYS A C 1
ATOM 650 O O . LYS A 1 84 ? -4.704 0.315 28.824 1.00 95.12 84 LYS A O 1
ATOM 655 N N . LEU A 1 85 ? -5.830 1.292 30.506 1.00 94.62 85 LEU A N 1
ATOM 656 C CA . LEU A 1 85 ? -6.268 0.031 31.112 1.00 94.62 85 LEU A CA 1
ATOM 657 C C . LEU A 1 85 ? -7.239 -0.717 30.189 1.00 94.62 85 LEU A C 1
ATOM 659 O O . LEU A 1 85 ? -7.058 -1.908 29.947 1.00 94.62 85 LEU A O 1
ATOM 663 N N . ALA A 1 86 ? -8.212 -0.016 29.598 1.00 93.25 86 ALA A N 1
ATOM 664 C CA . ALA A 1 86 ? -9.150 -0.604 28.643 1.00 93.25 86 ALA A CA 1
ATOM 665 C C . ALA A 1 86 ? -8.444 -1.177 27.404 1.00 93.25 86 ALA A C 1
ATOM 667 O O . ALA A 1 86 ? -8.799 -2.264 26.947 1.00 93.25 86 ALA A O 1
ATOM 668 N N . GLU A 1 87 ? -7.427 -0.490 26.879 1.00 91.75 87 GLU A N 1
ATOM 669 C CA . GLU A 1 87 ? -6.596 -0.998 25.783 1.00 91.75 87 GLU A CA 1
ATOM 670 C C . GLU A 1 87 ? -5.855 -2.279 26.190 1.00 91.75 87 GLU A C 1
ATOM 672 O O . GLU A 1 87 ? -5.877 -3.270 25.458 1.00 91.75 87 GLU A O 1
ATOM 677 N N . THR A 1 88 ? -5.268 -2.295 27.389 1.00 92.25 88 THR A N 1
ATOM 678 C CA . THR A 1 88 ? -4.541 -3.457 27.925 1.00 92.25 88 THR A CA 1
ATOM 679 C C . THR A 1 88 ? -5.454 -4.675 28.070 1.00 92.25 88 THR A C 1
ATOM 681 O O . THR A 1 88 ? -5.118 -5.760 27.591 1.00 92.25 88 THR A O 1
ATOM 684 N N . VAL A 1 89 ? -6.638 -4.486 28.659 1.00 91.88 89 VAL A N 1
ATOM 685 C CA . VAL A 1 89 ? -7.662 -5.528 28.809 1.00 91.88 89 VAL A CA 1
ATOM 686 C C . VAL A 1 89 ? -8.165 -6.008 27.447 1.00 91.88 89 VAL A C 1
ATOM 688 O O . VAL A 1 89 ? -8.269 -7.210 27.213 1.00 91.88 89 VAL A O 1
ATOM 691 N N . THR A 1 90 ? -8.425 -5.090 26.512 1.00 89.00 90 THR A N 1
ATOM 692 C CA . THR A 1 90 ? -8.869 -5.435 25.150 1.00 89.00 90 THR A CA 1
ATOM 693 C C . THR A 1 90 ? -7.813 -6.261 24.419 1.00 89.00 90 THR A C 1
ATOM 695 O O . THR A 1 90 ? -8.150 -7.243 23.757 1.00 89.00 90 THR A O 1
ATOM 698 N N . ARG A 1 91 ? -6.529 -5.911 24.570 1.00 87.31 91 ARG A N 1
ATOM 699 C CA . ARG A 1 91 ? -5.414 -6.662 23.985 1.00 87.31 91 ARG A CA 1
ATOM 700 C C . ARG A 1 91 ? -5.307 -8.068 24.574 1.00 87.31 91 ARG A C 1
ATOM 702 O O . ARG A 1 91 ? -5.182 -9.013 23.800 1.00 87.31 91 ARG A O 1
ATOM 709 N N . ARG A 1 92 ? -5.409 -8.215 25.903 1.00 91.38 92 ARG A N 1
ATOM 710 C CA . ARG A 1 92 ? -5.432 -9.532 26.567 1.00 91.38 92 ARG A CA 1
ATOM 711 C C . ARG A 1 92 ? -6.602 -10.374 26.069 1.00 91.38 92 ARG A C 1
ATOM 713 O O . ARG A 1 92 ? -6.379 -11.475 25.591 1.00 91.38 92 ARG A O 1
ATOM 720 N N . ASN A 1 93 ? -7.820 -9.833 26.087 1.00 86.69 93 ASN A N 1
ATOM 721 C CA . ASN A 1 93 ? -9.009 -10.542 25.610 1.00 86.69 93 ASN A CA 1
ATOM 722 C C . ASN A 1 93 ? -8.881 -10.947 24.132 1.00 86.69 93 ASN A C 1
ATOM 724 O O . ASN A 1 93 ? -9.334 -12.020 23.743 1.00 86.69 93 ASN A O 1
ATOM 728 N N . GLY A 1 94 ? -8.256 -10.106 23.300 1.00 83.94 94 GLY A N 1
ATOM 729 C CA . GLY A 1 94 ? -7.959 -10.424 21.903 1.00 83.94 94 GLY A CA 1
ATOM 730 C C . GLY A 1 94 ? -6.974 -11.586 21.761 1.00 83.94 94 GLY A C 1
ATOM 731 O O . GLY A 1 94 ? -7.185 -12.463 20.924 1.00 83.94 94 GLY A O 1
ATOM 732 N N . GLN A 1 95 ? -5.938 -11.616 22.602 1.00 84.06 95 GLN A N 1
ATOM 733 C CA . GLN A 1 95 ? -4.960 -12.700 22.651 1.00 84.06 95 GLN A CA 1
ATOM 734 C C . GLN A 1 95 ? -5.569 -14.002 23.191 1.00 84.06 95 GLN A C 1
ATOM 736 O O . GLN A 1 95 ? -5.394 -15.044 22.574 1.00 84.06 95 GLN A O 1
ATOM 741 N N . GLU A 1 96 ? -6.364 -13.952 24.258 1.00 86.50 96 GLU A N 1
ATOM 742 C CA . GLU A 1 96 ? -7.074 -15.126 24.781 1.00 86.50 96 GLU A CA 1
ATOM 743 C C . GLU A 1 96 ? -8.089 -15.671 23.770 1.00 86.50 96 GLU A C 1
ATOM 745 O O . GLU A 1 96 ? -8.172 -16.880 23.569 1.00 86.50 96 GLU A O 1
ATOM 750 N N . CYS A 1 97 ? -8.838 -14.802 23.076 1.00 83.31 97 CYS A N 1
ATOM 751 C CA . CYS A 1 97 ? -9.709 -15.232 21.979 1.00 83.31 97 CYS A CA 1
ATOM 752 C C . CYS A 1 97 ? -8.911 -15.928 20.871 1.00 83.31 97 CYS A C 1
ATOM 754 O O . CYS A 1 97 ? -9.367 -16.937 20.336 1.00 83.31 97 CYS A O 1
ATOM 756 N N . PHE A 1 98 ? -7.732 -15.399 20.534 1.00 79.56 98 PHE A N 1
ATOM 757 C CA . PHE A 1 98 ? -6.835 -16.000 19.552 1.00 79.56 98 PHE A CA 1
ATOM 758 C C . PHE A 1 98 ? -6.357 -17.389 20.003 1.00 79.56 98 PHE A C 1
ATOM 760 O O . PHE A 1 98 ? -6.539 -18.356 19.270 1.00 79.56 98 PHE A O 1
ATOM 767 N N . GLU A 1 99 ? -5.831 -17.504 21.223 1.00 83.12 99 GLU A N 1
ATOM 768 C CA . GLU A 1 99 ? -5.320 -18.755 21.802 1.00 83.12 99 GLU A CA 1
ATOM 769 C C . GLU A 1 99 ? -6.418 -19.816 21.972 1.00 83.12 99 GLU A C 1
ATOM 771 O O . GLU A 1 99 ? -6.182 -20.999 21.746 1.00 83.12 99 GLU A O 1
ATOM 776 N N . GLN A 1 100 ? -7.642 -19.401 22.311 1.00 85.69 100 GLN A N 1
ATOM 777 C CA . GLN A 1 100 ? -8.793 -20.297 22.461 1.00 85.69 100 GLN A CA 1
ATOM 778 C C . GLN A 1 100 ? -9.482 -20.645 21.132 1.00 85.69 100 GLN A C 1
ATOM 780 O O . GLN A 1 100 ? -10.490 -21.353 21.146 1.00 85.69 100 GLN A O 1
ATOM 785 N N . GLY A 1 101 ? -9.019 -20.119 19.993 1.00 80.62 101 GLY A N 1
ATOM 786 C CA . GLY A 1 101 ? -9.681 -20.348 18.706 1.00 80.62 101 GLY A CA 1
ATOM 787 C C . GLY A 1 101 ? -11.075 -19.706 18.602 1.00 80.62 101 GLY A C 1
ATOM 788 O O . GLY A 1 101 ? -11.909 -20.143 17.811 1.00 80.62 101 GLY A O 1
ATOM 789 N N . LYS A 1 102 ? -11.372 -18.683 19.414 1.00 80.44 102 LYS A N 1
ATOM 790 C CA . LYS A 1 102 ? -12.682 -18.019 19.470 1.00 80.44 102 LYS A CA 1
ATOM 791 C C . LYS A 1 102 ? -12.723 -16.761 18.599 1.00 80.44 102 LYS A C 1
ATOM 793 O O . LYS A 1 102 ? -11.801 -15.945 18.562 1.00 80.44 102 LYS A O 1
ATOM 798 N N . GLY A 1 103 ? -13.861 -16.563 17.934 1.00 81.12 103 GLY A N 1
ATOM 799 C CA . GLY A 1 103 ? -14.127 -15.378 17.115 1.00 81.12 103 GLY A CA 1
ATOM 800 C C . GLY A 1 103 ? -13.247 -15.279 15.865 1.00 81.12 103 GLY A C 1
ATOM 801 O O . GLY A 1 103 ? -12.576 -16.228 15.474 1.00 81.12 103 GLY A O 1
ATOM 802 N N . ILE A 1 104 ? -13.250 -14.110 15.217 1.00 71.62 104 ILE A N 1
ATOM 803 C CA . ILE A 1 104 ? -12.521 -13.905 13.953 1.00 71.62 104 ILE A CA 1
ATOM 804 C C . ILE A 1 104 ? -11.004 -14.056 14.113 1.00 71.62 104 ILE A C 1
ATOM 806 O O . ILE A 1 104 ? -10.324 -14.446 13.167 1.00 71.62 104 ILE A O 1
ATOM 810 N N . HIS A 1 105 ? -10.480 -13.755 15.303 1.00 68.81 105 HIS A N 1
ATOM 811 C CA . HIS A 1 105 ? -9.051 -13.794 15.584 1.00 68.81 105 HIS A CA 1
ATOM 812 C C . HIS A 1 105 ? -8.547 -15.223 15.788 1.00 68.81 105 HIS A C 1
ATOM 814 O O . HIS A 1 105 ? -7.495 -15.538 15.248 1.00 68.81 105 HIS A O 1
ATOM 820 N N . GLY A 1 106 ? -9.309 -16.089 16.462 1.00 73.62 106 GLY A N 1
ATOM 821 C CA . GLY A 1 106 ? -8.940 -17.493 16.660 1.00 73.62 106 GLY A CA 1
ATOM 822 C C . GLY A 1 106 ? -9.158 -18.406 15.446 1.00 73.62 106 GLY A C 1
ATOM 823 O O . GLY A 1 106 ? -8.707 -19.544 15.450 1.00 73.62 106 GLY A O 1
ATOM 824 N N . MET A 1 107 ? -9.827 -17.924 14.394 1.00 79.62 107 MET A N 1
ATOM 825 C CA . MET A 1 107 ? -9.947 -18.661 13.133 1.00 79.62 107 MET A CA 1
ATOM 826 C C . MET A 1 107 ? -8.621 -18.659 12.375 1.00 79.62 107 MET A C 1
ATOM 828 O O . MET A 1 107 ? -8.005 -17.596 12.211 1.00 79.62 107 MET A O 1
ATOM 832 N N . ASP A 1 108 ? -8.250 -19.816 11.830 1.00 82.94 108 ASP A N 1
ATOM 833 C CA . ASP A 1 108 ? -7.183 -19.914 10.842 1.00 82.94 108 ASP A CA 1
ATOM 834 C C . ASP A 1 108 ? -7.520 -19.096 9.578 1.00 82.94 108 ASP A C 1
ATOM 836 O O . ASP A 1 108 ? -8.665 -18.688 9.328 1.00 82.94 108 ASP A O 1
ATOM 840 N N . THR A 1 109 ? -6.489 -18.814 8.784 1.00 74.06 109 THR A N 1
ATOM 841 C CA . THR A 1 109 ? -6.592 -17.948 7.607 1.00 74.06 109 THR A CA 1
ATOM 842 C C . THR A 1 109 ? -7.582 -18.482 6.570 1.00 74.06 109 THR A C 1
ATOM 844 O O . THR A 1 109 ? -8.307 -17.683 5.970 1.00 74.06 109 THR A O 1
ATOM 847 N N . GLU A 1 110 ? -7.657 -19.799 6.364 1.00 78.88 110 GLU A N 1
ATOM 848 C CA . GLU A 1 110 ? -8.551 -20.400 5.372 1.00 78.88 110 GLU A CA 1
ATOM 849 C C . GLU A 1 110 ? -10.005 -20.330 5.826 1.00 78.88 110 GLU A C 1
ATOM 851 O O . GLU A 1 110 ? -10.861 -19.851 5.077 1.00 78.88 110 GLU A O 1
ATOM 856 N N . THR A 1 111 ? -10.281 -20.696 7.078 1.00 77.31 111 THR A N 1
ATOM 857 C CA . THR A 1 111 ? -11.619 -20.599 7.671 1.00 77.31 111 THR A CA 1
ATOM 858 C C . THR A 1 111 ? -12.122 -19.157 7.647 1.00 77.31 111 THR A C 1
ATOM 860 O O . THR A 1 111 ? -13.245 -18.883 7.205 1.00 77.31 111 THR A O 1
ATOM 863 N N . ARG A 1 112 ? -11.273 -18.195 8.032 1.00 83.06 112 ARG A N 1
ATOM 864 C CA . ARG A 1 112 ? -11.603 -16.762 7.983 1.00 83.06 112 ARG A CA 1
ATOM 865 C C . ARG A 1 112 ? -11.895 -16.294 6.560 1.00 83.06 112 ARG A C 1
ATOM 867 O O . ARG A 1 112 ? -12.854 -15.545 6.344 1.00 83.06 112 ARG A O 1
ATOM 874 N N . ARG A 1 113 ? -11.094 -16.731 5.584 1.00 76.94 113 ARG A N 1
ATOM 875 C CA . ARG A 1 113 ? -11.297 -16.420 4.163 1.00 76.94 113 ARG A CA 1
ATOM 876 C C . ARG A 1 113 ? -12.606 -17.015 3.649 1.00 76.94 113 ARG A C 1
ATOM 878 O O . ARG A 1 113 ? -13.351 -16.310 2.973 1.00 76.94 113 ARG A O 1
ATOM 885 N N . ALA A 1 114 ? -12.924 -18.256 4.008 1.00 81.88 114 ALA A N 1
ATOM 886 C CA . ALA A 1 114 ? -14.154 -18.930 3.605 1.00 81.88 114 ALA A CA 1
ATOM 887 C C . ALA A 1 114 ? -15.403 -18.234 4.169 1.00 81.88 114 ALA A C 1
ATOM 889 O O . ALA A 1 114 ? -16.347 -17.972 3.422 1.00 81.88 114 ALA A O 1
ATOM 890 N N . ILE A 1 115 ? -15.399 -17.871 5.456 1.00 81.75 115 ILE A N 1
ATOM 891 C CA . ILE A 1 115 ? -16.504 -17.136 6.093 1.00 81.75 115 ILE A CA 1
ATOM 892 C C . ILE A 1 115 ? -16.650 -15.741 5.481 1.00 81.75 115 ILE A C 1
ATOM 894 O O . ILE A 1 115 ? -17.758 -15.350 5.118 1.00 81.75 115 ILE A O 1
ATOM 898 N N . SER A 1 116 ? -15.543 -15.013 5.304 1.00 80.25 116 SER A N 1
ATOM 899 C CA . SER A 1 116 ? -15.567 -13.671 4.704 1.00 80.25 116 SER A CA 1
ATOM 900 C C . SER A 1 116 ? -16.059 -13.707 3.256 1.00 80.25 116 SER A C 1
ATOM 902 O O . SER A 1 116 ? -16.846 -12.855 2.853 1.00 80.25 116 SER A O 1
ATOM 904 N N . SER A 1 117 ? -15.652 -14.724 2.490 1.00 82.31 117 SER A N 1
ATOM 905 C CA . SER A 1 117 ? -16.124 -14.960 1.123 1.00 82.31 117 SER A CA 1
ATOM 906 C C . SER A 1 117 ? -17.622 -15.270 1.095 1.00 82.31 117 SER A C 1
ATOM 908 O O . SER A 1 117 ? -18.357 -14.625 0.353 1.00 82.31 117 SER A O 1
ATOM 910 N N . LYS A 1 118 ? -18.114 -16.169 1.962 1.00 85.06 118 LYS A N 1
ATOM 911 C CA . LYS A 1 118 ? -19.554 -16.464 2.087 1.00 85.06 118 LYS A CA 1
ATOM 912 C C . LYS A 1 118 ? -20.363 -15.228 2.483 1.00 85.06 118 LYS A C 1
ATOM 914 O O . LYS A 1 118 ? -21.427 -14.996 1.917 1.00 85.06 118 LYS A O 1
ATOM 919 N N . ALA A 1 119 ? -19.861 -14.416 3.414 1.00 84.44 119 ALA A N 1
ATOM 920 C CA . ALA A 1 119 ? -20.505 -13.168 3.815 1.00 84.44 119 ALA A CA 1
ATOM 921 C C . ALA A 1 119 ? -20.546 -12.156 2.660 1.00 84.44 119 ALA A C 1
ATOM 923 O O . ALA A 1 119 ? -21.596 -11.576 2.393 1.00 84.44 119 ALA A O 1
ATOM 924 N N . ALA A 1 120 ? -19.442 -11.991 1.925 1.00 77.94 120 ALA A N 1
ATOM 925 C CA . ALA A 1 120 ? -19.398 -11.135 0.742 1.00 77.94 120 ALA A CA 1
ATOM 926 C C . ALA A 1 120 ? -20.363 -11.625 -0.350 1.00 77.94 120 ALA A C 1
ATOM 928 O O . ALA A 1 120 ? -21.124 -10.831 -0.895 1.00 77.94 120 ALA A O 1
ATOM 929 N N . GLN A 1 121 ? -20.402 -12.932 -0.620 1.00 81.88 121 GLN A N 1
ATOM 930 C CA . GLN A 1 121 ? -21.344 -13.539 -1.565 1.00 81.88 121 GLN A CA 1
ATOM 931 C C . GLN A 1 121 ? -22.801 -13.331 -1.139 1.00 81.88 121 GLN A C 1
ATOM 933 O O . GLN A 1 121 ? -23.636 -13.012 -1.981 1.00 81.88 121 GLN A O 1
ATOM 938 N N . ALA A 1 122 ? -23.112 -13.461 0.154 1.00 84.75 122 ALA A N 1
ATOM 939 C CA . ALA A 1 122 ? -24.446 -13.184 0.678 1.00 84.75 122 ALA A CA 1
ATOM 940 C C . ALA A 1 122 ? -24.826 -11.704 0.512 1.00 84.75 122 ALA A C 1
ATOM 942 O O . ALA A 1 122 ? -25.937 -11.414 0.083 1.00 84.75 122 ALA A O 1
ATOM 943 N N . LEU A 1 123 ? -23.902 -10.770 0.770 1.00 83.56 123 LEU A N 1
ATOM 944 C CA . LEU A 1 123 ? -24.128 -9.338 0.540 1.00 83.56 123 LEU A CA 1
ATOM 945 C C . LEU A 1 123 ? -24.384 -9.025 -0.940 1.00 83.56 123 LEU A C 1
ATOM 947 O O . LEU A 1 123 ? -25.299 -8.263 -1.245 1.00 83.56 123 LEU A O 1
ATOM 951 N N . VAL A 1 124 ? -23.629 -9.644 -1.853 1.00 81.62 124 VAL A N 1
ATOM 952 C CA . VAL A 1 124 ? -23.849 -9.517 -3.304 1.00 81.62 124 VAL A CA 1
ATOM 953 C C . VAL A 1 124 ? -25.217 -10.081 -3.695 1.00 81.62 124 VAL A C 1
ATOM 955 O O . VAL A 1 124 ? -25.998 -9.395 -4.352 1.00 81.62 124 VAL A O 1
ATOM 958 N N . ARG A 1 125 ? -25.537 -11.308 -3.260 1.00 86.00 125 ARG A N 1
ATOM 959 C CA . ARG A 1 125 ? -26.806 -11.990 -3.560 1.00 86.00 125 ARG A CA 1
ATOM 960 C C . ARG A 1 125 ? -28.011 -11.197 -3.060 1.00 86.00 125 ARG A C 1
ATOM 962 O O . ARG A 1 125 ? -28.976 -11.018 -3.795 1.00 86.00 125 ARG A O 1
ATOM 969 N N . ASP A 1 126 ? -27.939 -10.707 -1.828 1.00 88.94 126 ASP A N 1
ATOM 970 C CA . A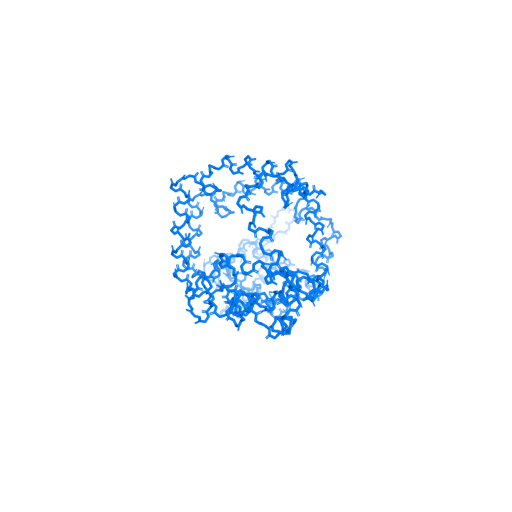SP A 1 126 ? -29.024 -9.974 -1.175 1.00 88.94 126 ASP A CA 1
ATOM 971 C C . ASP A 1 126 ? -29.055 -8.490 -1.590 1.00 88.94 126 ASP A C 1
ATOM 973 O O . ASP A 1 126 ? -29.880 -7.724 -1.091 1.00 88.94 126 ASP A O 1
ATOM 977 N N . LYS A 1 127 ? -28.145 -8.074 -2.482 1.00 83.62 127 LYS A N 1
ATOM 978 C CA . LYS A 1 127 ? -27.955 -6.697 -2.944 1.00 83.62 127 LYS A CA 1
ATOM 979 C C . LYS A 1 127 ? -27.798 -5.681 -1.802 1.00 83.62 127 LYS A C 1
ATOM 981 O O . LYS A 1 127 ? -28.369 -4.591 -1.830 1.00 83.62 127 LYS A O 1
ATOM 986 N N . LYS A 1 128 ? -27.007 -6.026 -0.784 1.00 81.50 128 LYS A N 1
ATOM 987 C CA . LYS A 1 128 ? -26.756 -5.182 0.392 1.00 81.50 128 LYS A CA 1
ATOM 988 C C . LYS A 1 128 ? -25.362 -4.562 0.371 1.00 81.50 128 LYS A C 1
ATOM 990 O O . LYS A 1 128 ? -24.352 -5.241 0.197 1.00 81.50 128 LYS A O 1
ATOM 995 N N . GLY A 1 129 ? -25.316 -3.267 0.674 1.00 83.88 129 GLY A N 1
ATOM 996 C CA . GLY A 1 129 ? -24.077 -2.517 0.855 1.00 83.88 129 GLY A CA 1
ATOM 997 C C . GLY A 1 129 ? -23.302 -2.284 -0.442 1.00 83.88 129 GLY A C 1
ATOM 998 O O . GLY A 1 129 ? -23.826 -2.412 -1.543 1.00 83.88 129 GLY A O 1
ATOM 999 N N . MET A 1 130 ? -22.029 -1.927 -0.286 1.00 81.75 130 MET A N 1
ATOM 1000 C CA . MET A 1 130 ? -21.172 -1.475 -1.383 1.00 81.75 130 MET A CA 1
ATOM 1001 C C . MET A 1 130 ? -20.984 -2.542 -2.477 1.00 81.75 130 MET A C 1
ATOM 1003 O O . MET A 1 130 ? -20.920 -2.217 -3.651 1.00 81.75 130 MET A O 1
ATOM 1007 N N . PHE A 1 131 ? -20.955 -3.827 -2.108 1.00 74.88 131 PHE A N 1
ATOM 1008 C CA . PHE A 1 131 ? -20.736 -4.940 -3.043 1.00 74.88 131 PHE A CA 1
ATOM 1009 C C . PHE A 1 131 ? -21.912 -5.210 -3.991 1.00 74.88 131 PHE A C 1
ATOM 1011 O O . PHE A 1 131 ? -21.761 -5.959 -4.951 1.00 74.88 131 PHE A O 1
ATOM 1018 N N . ALA A 1 132 ? -23.073 -4.620 -3.719 1.00 80.75 132 ALA A N 1
ATOM 1019 C CA . ALA A 1 132 ? -24.263 -4.732 -4.551 1.00 80.75 132 ALA A CA 1
ATOM 1020 C C . ALA A 1 132 ? -24.393 -3.612 -5.583 1.00 80.75 132 ALA A C 1
ATOM 1022 O O . ALA A 1 132 ? -25.260 -3.678 -6.454 1.00 80.75 132 ALA A O 1
ATOM 1023 N N . TRP A 1 133 ? -23.574 -2.571 -5.449 1.00 87.06 133 TRP A N 1
ATOM 1024 C CA . TRP A 1 133 ? -23.651 -1.408 -6.307 1.00 87.06 133 TRP A CA 1
ATOM 1025 C C . TRP A 1 133 ? -23.145 -1.732 -7.704 1.00 87.06 133 TRP A C 1
ATOM 1027 O O . TRP A 1 133 ? -22.083 -2.326 -7.903 1.00 87.06 133 TRP A O 1
ATOM 1037 N N . THR A 1 134 ? -23.902 -1.270 -8.685 1.00 87.25 134 THR A N 1
ATOM 1038 C CA . THR A 1 134 ? -23.447 -1.131 -10.062 1.00 87.25 134 THR A CA 1
ATOM 1039 C C . THR A 1 134 ? -22.237 -0.194 -10.130 1.00 87.25 134 THR A C 1
ATOM 1041 O O . THR A 1 134 ? -21.992 0.630 -9.244 1.00 87.25 134 THR A O 1
ATOM 1044 N N . VAL A 1 135 ? -21.477 -0.280 -11.225 1.00 84.25 135 VAL A N 1
ATOM 1045 C CA . VAL A 1 135 ? -20.343 0.627 -11.481 1.00 84.25 135 VAL A CA 1
ATOM 1046 C C . VAL A 1 135 ? -20.787 2.097 -11.437 1.00 84.25 135 VAL A C 1
ATOM 1048 O O . VAL A 1 135 ? -20.052 2.954 -10.946 1.00 84.25 135 VAL A O 1
ATOM 1051 N N . GLU A 1 136 ? -22.003 2.392 -11.900 1.00 88.94 136 GLU A N 1
ATOM 1052 C CA . GLU A 1 136 ? -22.581 3.737 -11.874 1.00 88.94 136 GLU A CA 1
ATOM 1053 C C . GLU A 1 136 ? -22.934 4.204 -10.460 1.00 88.94 136 GLU A C 1
ATOM 1055 O O . GLU A 1 136 ? -22.632 5.342 -10.108 1.00 88.94 136 GLU A O 1
ATOM 1060 N N . GLU A 1 137 ? -23.516 3.342 -9.624 1.00 90.50 137 GLU A N 1
ATOM 1061 C CA . GLU A 1 137 ? -23.793 3.656 -8.216 1.00 90.50 137 GLU A CA 1
ATOM 1062 C C . GLU A 1 137 ? -22.502 3.891 -7.430 1.00 90.50 137 GLU A C 1
ATOM 1064 O O . GLU A 1 137 ? -22.404 4.863 -6.679 1.00 90.50 137 GLU A O 1
ATOM 1069 N N . TYR A 1 138 ? -21.472 3.075 -7.672 1.00 88.19 138 TYR A N 1
ATOM 1070 C CA . TYR A 1 138 ? -20.132 3.300 -7.132 1.00 88.19 138 TYR A CA 1
ATOM 1071 C C . TYR A 1 138 ? -19.576 4.665 -7.533 1.00 88.19 138 TYR A C 1
ATOM 1073 O O . TYR A 1 138 ? -19.029 5.393 -6.699 1.00 88.19 138 TYR A O 1
ATOM 1081 N N . ARG A 1 139 ? -19.725 5.028 -8.810 1.00 85.75 139 ARG A N 1
ATOM 1082 C CA . ARG A 1 139 ? -19.252 6.307 -9.336 1.00 85.75 139 ARG A CA 1
ATOM 1083 C C . ARG A 1 139 ? -20.006 7.480 -8.712 1.00 85.75 139 ARG A C 1
ATOM 1085 O O . ARG A 1 139 ? -19.355 8.388 -8.202 1.00 85.75 139 ARG A O 1
ATOM 1092 N N . LYS A 1 140 ? -21.340 7.419 -8.660 1.00 89.94 140 LYS A N 1
ATOM 1093 C CA . LYS A 1 140 ? -22.192 8.430 -8.010 1.00 89.94 140 LYS A CA 1
ATOM 1094 C C . LYS A 1 140 ? -21.871 8.571 -6.525 1.00 89.94 140 LYS A C 1
ATOM 1096 O O . LYS A 1 140 ? -21.802 9.685 -6.013 1.00 89.94 140 LYS A O 1
ATOM 1101 N N . HIS A 1 141 ? -21.625 7.466 -5.822 1.00 88.81 141 HIS A N 1
ATOM 1102 C CA . HIS A 1 141 ? -21.207 7.523 -4.426 1.00 88.81 141 HIS A CA 1
ATOM 1103 C C . HIS A 1 141 ? -19.838 8.200 -4.276 1.00 88.81 141 HIS A C 1
ATOM 1105 O O . HIS A 1 141 ? -19.681 9.080 -3.432 1.00 88.81 141 HIS A O 1
ATOM 1111 N N . GLY A 1 142 ? -18.864 7.854 -5.123 1.00 86.38 142 GLY A N 1
ATOM 1112 C CA . GLY A 1 142 ? -17.549 8.500 -5.144 1.00 86.38 142 GLY A CA 1
ATOM 1113 C C . GLY A 1 142 ? -17.611 9.999 -5.466 1.00 86.38 142 GLY A C 1
ATOM 1114 O O . GLY A 1 142 ? -16.895 10.791 -4.850 1.00 86.38 142 GLY A O 1
ATOM 1115 N N . GLU A 1 143 ? -18.488 10.401 -6.387 1.00 87.25 143 GLU A N 1
ATOM 1116 C CA . GLU A 1 143 ? -18.790 11.804 -6.697 1.00 87.25 143 GLU A CA 1
ATOM 1117 C C . GLU A 1 143 ? -19.423 12.504 -5.489 1.00 87.25 143 GLU A C 1
ATOM 1119 O O . GLU A 1 143 ? -18.927 13.539 -5.054 1.00 87.25 143 GLU A O 1
ATOM 1124 N N . SER A 1 144 ? -20.401 11.876 -4.838 1.00 91.19 144 SER A N 1
ATOM 1125 C CA . SER A 1 144 ? -21.027 12.404 -3.624 1.00 91.19 144 SER A CA 1
ATOM 1126 C C . SER A 1 144 ? -20.050 12.546 -2.445 1.00 91.19 144 SER A C 1
ATOM 1128 O O . SER A 1 144 ? -20.142 13.502 -1.673 1.00 91.19 144 SER A O 1
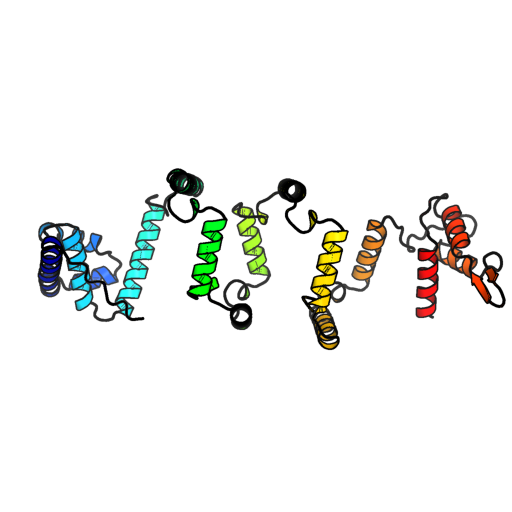ATOM 1130 N N . LEU A 1 145 ? -19.095 11.622 -2.278 1.00 89.25 145 LEU A N 1
ATOM 1131 C CA . LEU A 1 145 ? -18.024 11.750 -1.279 1.00 89.25 145 LEU A CA 1
ATOM 1132 C C . LEU A 1 145 ? -17.087 12.918 -1.607 1.00 89.25 145 LEU A C 1
ATOM 1134 O O . LEU A 1 145 ? -16.629 13.610 -0.694 1.00 89.25 145 LEU A O 1
ATOM 1138 N N . ARG A 1 146 ? -16.813 13.153 -2.896 1.00 85.12 146 ARG A N 1
ATOM 1139 C CA . ARG A 1 146 ? -16.019 14.295 -3.365 1.00 85.12 146 ARG A CA 1
ATOM 1140 C C . ARG A 1 146 ? -16.742 15.616 -3.107 1.00 85.12 146 ARG A C 1
ATOM 1142 O O . ARG A 1 146 ? -16.130 16.526 -2.555 1.00 85.12 146 ARG A O 1
ATOM 1149 N N . GLU A 1 147 ? -18.026 15.703 -3.443 1.00 86.69 147 GLU A N 1
ATOM 1150 C CA . GLU A 1 147 ? -18.871 16.880 -3.196 1.00 86.69 147 GLU A CA 1
ATOM 1151 C C . GLU A 1 147 ? -18.955 17.213 -1.705 1.00 86.69 147 GLU A C 1
ATOM 1153 O O . GLU A 1 147 ? -18.718 18.351 -1.305 1.00 86.69 147 GLU A O 1
ATOM 1158 N N . ARG A 1 148 ? -19.190 16.200 -0.861 1.00 91.19 148 ARG A N 1
ATOM 1159 C CA . ARG A 1 148 ? -19.252 16.347 0.605 1.00 91.19 148 ARG A CA 1
ATOM 1160 C C . ARG A 1 148 ? -17.888 16.507 1.275 1.00 91.19 148 ARG A C 1
ATOM 1162 O O . ARG A 1 148 ? -17.814 16.669 2.489 1.00 91.19 148 ARG A O 1
ATOM 1169 N N . ARG A 1 149 ? -16.809 16.447 0.497 1.00 86.75 149 ARG A N 1
ATOM 1170 C CA . ARG A 1 149 ? -15.421 16.524 0.955 1.00 86.75 149 ARG A CA 1
ATOM 1171 C C . ARG A 1 149 ? -15.055 15.511 2.050 1.00 86.75 149 ARG A C 1
ATOM 1173 O O . ARG A 1 149 ? -14.323 15.830 2.984 1.00 86.75 149 ARG A O 1
ATOM 1180 N N . ILE A 1 150 ? -15.529 14.273 1.925 1.00 83.00 150 ILE A N 1
ATOM 1181 C CA . ILE A 1 150 ? -15.298 13.215 2.917 1.00 83.00 150 ILE A CA 1
ATOM 1182 C C . ILE A 1 150 ? -14.050 12.398 2.552 1.00 83.00 150 ILE A C 1
ATOM 1184 O O . ILE A 1 150 ? -13.898 11.907 1.430 1.00 83.00 150 ILE A O 1
ATOM 1188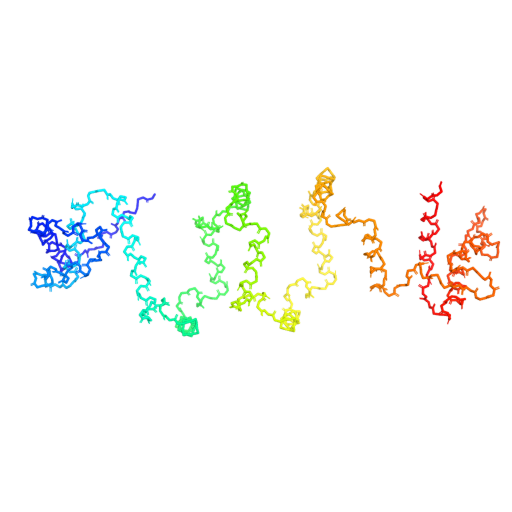 N N . GLY A 1 151 ? -13.155 12.219 3.528 1.00 87.69 151 GLY A N 1
ATOM 1189 C CA . GLY A 1 151 ? -11.971 11.364 3.409 1.00 87.69 151 GLY A CA 1
ATOM 1190 C C . GLY A 1 151 ? -11.022 11.773 2.275 1.00 87.69 151 GLY A C 1
ATOM 1191 O O . GLY A 1 151 ? -10.858 12.951 1.965 1.00 87.69 151 GLY A O 1
ATOM 1192 N N . ILE A 1 152 ? -10.394 10.785 1.625 1.00 80.81 152 ILE A N 1
ATOM 1193 C CA . ILE A 1 152 ? -9.409 11.028 0.553 1.00 80.81 152 ILE A CA 1
ATOM 1194 C C . ILE A 1 152 ? -10.024 11.653 -0.710 1.00 80.81 152 ILE A C 1
ATOM 1196 O O . ILE A 1 152 ? -9.326 12.319 -1.483 1.00 80.81 152 ILE A O 1
ATOM 1200 N N . HIS A 1 153 ? -11.329 11.451 -0.915 1.00 78.44 153 HIS A N 1
ATOM 1201 C CA . HIS A 1 153 ? -12.070 11.970 -2.063 1.00 78.44 153 HIS A CA 1
ATOM 1202 C C . HIS A 1 153 ? -12.380 13.461 -1.935 1.00 78.44 153 HIS A C 1
ATOM 1204 O O . HIS A 1 153 ? -12.534 14.120 -2.960 1.00 78.44 153 HIS A O 1
ATOM 1210 N N . GLY A 1 154 ? -12.400 14.002 -0.713 1.00 84.12 154 GLY A N 1
ATOM 1211 C CA . GLY A 1 154 ? -12.590 15.430 -0.470 1.00 84.12 154 GLY A CA 1
ATOM 1212 C C . GLY A 1 154 ? -11.358 16.301 -0.655 1.00 84.12 154 GLY A C 1
ATOM 1213 O O . GLY A 1 154 ? -11.468 17.525 -0.694 1.00 84.12 154 GLY A O 1
ATOM 1214 N N . LEU A 1 155 ? -10.192 15.676 -0.780 1.00 87.50 155 LEU A N 1
ATOM 1215 C CA . LEU A 1 155 ? -8.933 16.377 -0.960 1.00 87.50 155 LEU A CA 1
ATOM 1216 C C . LEU A 1 155 ? -8.707 16.713 -2.435 1.00 87.50 155 LEU A C 1
ATOM 1218 O O . LEU A 1 155 ? -8.933 15.886 -3.330 1.00 87.50 155 LEU A O 1
ATOM 1222 N N . THR A 1 156 ? -8.189 17.909 -2.695 1.00 86.69 156 THR A N 1
ATOM 1223 C CA . THR A 1 156 ? -7.676 18.271 -4.017 1.00 86.69 156 THR A CA 1
ATOM 1224 C C . THR A 1 156 ? -6.423 17.456 -4.345 1.00 86.69 156 THR A C 1
ATOM 1226 O O . THR A 1 156 ? -5.768 16.879 -3.470 1.00 86.69 156 THR A O 1
ATOM 1229 N N . THR A 1 157 ? -6.060 17.397 -5.628 1.00 81.56 157 THR A N 1
ATOM 1230 C CA . THR A 1 157 ? -4.813 16.745 -6.054 1.00 81.56 157 THR A CA 1
ATOM 1231 C C . THR A 1 157 ? -3.596 17.363 -5.367 1.00 81.56 157 THR A C 1
ATOM 1233 O O . THR A 1 157 ? -2.726 16.621 -4.917 1.00 81.56 157 THR A O 1
ATOM 1236 N N . GLU A 1 158 ? -3.571 18.688 -5.199 1.00 83.50 158 GLU A N 1
ATOM 1237 C CA . GLU A 1 158 ? -2.457 19.368 -4.535 1.00 83.50 158 GLU A CA 1
ATOM 1238 C C . GLU A 1 158 ? -2.431 19.102 -3.026 1.00 83.50 158 GLU A C 1
ATOM 1240 O O . GLU A 1 158 ? -1.369 18.842 -2.472 1.00 83.50 158 GLU A O 1
ATOM 1245 N N . GLN A 1 159 ? -3.589 19.032 -2.360 1.00 86.69 159 GLN A N 1
ATOM 1246 C CA . GLN A 1 159 ? -3.657 18.631 -0.948 1.00 86.69 159 GLN A CA 1
ATOM 1247 C C . GLN A 1 159 ? -3.147 17.202 -0.736 1.00 86.69 159 GLN A C 1
ATOM 1249 O O . GLN A 1 159 ? -2.352 16.960 0.170 1.00 86.69 159 GLN A O 1
ATOM 1254 N N . ARG A 1 160 ? -3.543 16.251 -1.596 1.00 89.19 160 ARG A N 1
ATOM 1255 C CA . ARG A 1 160 ? -3.005 14.879 -1.550 1.00 89.19 160 ARG A CA 1
ATOM 1256 C C . ARG A 1 160 ? -1.498 14.857 -1.790 1.00 89.19 160 ARG A C 1
ATOM 1258 O O . ARG A 1 160 ? -0.787 14.132 -1.098 1.00 89.19 160 ARG A O 1
ATOM 1265 N N . ARG A 1 161 ? -1.005 15.663 -2.735 1.00 82.06 161 ARG A N 1
ATOM 1266 C CA . ARG A 1 161 ? 0.430 15.800 -3.014 1.00 82.06 161 ARG A CA 1
ATOM 1267 C C . ARG A 1 161 ? 1.179 16.356 -1.807 1.00 82.06 161 ARG A C 1
ATOM 1269 O O . ARG A 1 161 ? 2.230 15.823 -1.465 1.00 82.06 161 ARG A O 1
ATOM 1276 N N . GLN A 1 162 ? 0.632 17.373 -1.147 1.00 89.19 162 GLN A N 1
ATOM 1277 C CA . GLN A 1 162 ? 1.233 17.970 0.039 1.00 89.19 162 GLN A CA 1
ATOM 1278 C C . GLN A 1 162 ? 1.264 16.984 1.207 1.00 89.19 162 GLN A C 1
ATOM 1280 O O . GLN A 1 162 ? 2.311 16.829 1.818 1.00 89.19 162 GLN A O 1
ATOM 1285 N N . ILE A 1 163 ? 0.180 16.240 1.451 1.00 86.81 163 ILE A N 1
ATOM 1286 C CA . ILE A 1 163 ? 0.168 15.156 2.447 1.00 86.81 163 ILE A CA 1
ATOM 1287 C C . ILE A 1 163 ? 1.230 14.107 2.108 1.00 86.81 163 ILE A C 1
ATOM 1289 O O . ILE A 1 163 ? 1.971 13.688 2.989 1.00 86.81 163 ILE A O 1
ATOM 1293 N N . GLY A 1 164 ? 1.357 13.715 0.836 1.00 86.19 164 GLY A N 1
ATOM 1294 C CA . GLY A 1 164 ? 2.406 12.797 0.388 1.00 86.19 164 GLY A CA 1
ATOM 1295 C C . GLY A 1 164 ? 3.817 13.325 0.664 1.00 86.19 164 GLY A C 1
ATOM 1296 O O . GLY A 1 164 ? 4.646 12.589 1.194 1.00 86.19 164 GLY A O 1
ATOM 1297 N N . LYS A 1 165 ? 4.078 14.609 0.377 1.00 85.56 165 LYS A N 1
ATOM 1298 C CA . LYS A 1 165 ? 5.349 15.278 0.704 1.00 85.56 165 LYS A CA 1
ATOM 1299 C C . LYS A 1 165 ? 5.598 15.308 2.211 1.00 85.56 165 LYS A C 1
ATOM 1301 O O . LYS A 1 165 ? 6.697 14.980 2.637 1.00 85.56 165 LYS A O 1
ATOM 1306 N N . THR A 1 166 ? 4.593 15.657 3.011 1.00 88.75 166 THR A N 1
ATOM 1307 C CA . THR A 1 166 ? 4.691 15.674 4.475 1.00 88.75 166 THR A CA 1
ATOM 1308 C C . THR A 1 166 ? 4.993 14.281 5.018 1.00 88.75 166 THR A C 1
ATOM 1310 O O . THR A 1 166 ? 5.962 14.126 5.745 1.00 88.75 166 THR A O 1
ATOM 1313 N N . LEU A 1 167 ? 4.251 13.249 4.601 1.00 88.12 167 LEU A N 1
ATOM 1314 C CA . LEU A 1 167 ? 4.502 11.864 5.018 1.00 88.12 167 LEU A CA 1
ATOM 1315 C C . LEU A 1 167 ? 5.898 11.379 4.612 1.00 88.12 167 LEU A C 1
ATOM 1317 O O . LEU A 1 167 ? 6.541 10.667 5.379 1.00 88.12 167 LEU A O 1
ATOM 1321 N N . HIS A 1 168 ? 6.375 11.771 3.429 1.00 84.38 168 HIS A N 1
ATOM 1322 C CA . HIS A 1 168 ? 7.732 11.477 2.983 1.00 84.38 168 HIS A CA 1
ATOM 1323 C C . HIS A 1 168 ? 8.784 12.181 3.853 1.00 84.38 168 HIS A C 1
ATOM 1325 O O . HIS A 1 168 ? 9.717 11.540 4.333 1.00 84.38 168 HIS A O 1
ATOM 1331 N N . ASN A 1 169 ? 8.623 13.483 4.093 1.00 85.56 169 ASN A N 1
ATOM 1332 C CA . ASN A 1 169 ? 9.568 14.291 4.865 1.00 85.56 169 ASN A CA 1
ATOM 1333 C C . ASN A 1 169 ? 9.607 13.881 6.343 1.00 85.56 169 ASN A C 1
ATOM 1335 O O . ASN A 1 169 ? 10.683 13.787 6.925 1.00 85.56 169 ASN A O 1
ATOM 1339 N N . GLU A 1 170 ? 8.449 13.575 6.927 1.00 91.94 170 GLU A N 1
ATOM 1340 C CA . GLU A 1 170 ? 8.313 13.065 8.295 1.00 91.94 170 GLU A CA 1
ATOM 1341 C C . GLU A 1 170 ? 8.692 11.583 8.419 1.00 91.94 170 GLU A C 1
ATOM 1343 O O . GLU A 1 170 ? 8.661 11.047 9.524 1.00 91.94 170 GLU A O 1
ATOM 1348 N N . ARG A 1 171 ? 9.024 10.902 7.309 1.00 86.12 171 ARG A N 1
ATOM 1349 C CA . ARG A 1 171 ? 9.301 9.458 7.266 1.00 86.12 171 ARG A CA 1
ATOM 1350 C C . ARG A 1 171 ? 8.205 8.652 7.966 1.00 86.12 171 ARG A C 1
ATOM 1352 O O . ARG A 1 171 ? 8.462 7.915 8.913 1.00 86.12 171 ARG A O 1
ATOM 1359 N N . ARG A 1 172 ? 6.959 8.797 7.510 1.00 83.00 172 ARG A N 1
ATOM 1360 C CA . ARG A 1 172 ? 5.784 8.092 8.050 1.00 83.00 172 ARG A CA 1
ATOM 1361 C C . ARG A 1 172 ? 5.219 7.085 7.054 1.00 83.00 172 ARG A C 1
ATOM 1363 O O . ARG A 1 172 ? 5.292 7.258 5.838 1.00 83.00 172 ARG A O 1
ATOM 1370 N N . GLY A 1 173 ? 4.607 6.025 7.581 1.00 87.31 173 GLY A N 1
ATOM 1371 C CA . GLY A 1 173 ? 4.003 4.965 6.772 1.00 87.31 173 GLY A CA 1
ATOM 1372 C C . GLY A 1 173 ? 5.042 4.230 5.924 1.00 87.31 173 GLY A C 1
ATOM 1373 O O . GLY A 1 173 ? 6.090 3.838 6.429 1.00 87.31 173 GLY A O 1
ATOM 1374 N N . ILE A 1 174 ? 4.768 4.057 4.628 1.00 81.69 174 ILE A N 1
ATOM 1375 C CA . ILE A 1 174 ? 5.696 3.375 3.712 1.00 81.69 174 ILE A CA 1
ATOM 1376 C C . ILE A 1 174 ? 7.022 4.132 3.546 1.00 81.69 174 ILE A C 1
ATOM 1378 O O . ILE A 1 174 ? 8.058 3.509 3.347 1.00 81.69 174 ILE A O 1
ATOM 1382 N N . PHE A 1 175 ? 7.010 5.461 3.694 1.00 82.81 175 PHE A N 1
ATOM 1383 C CA . PHE A 1 175 ? 8.204 6.302 3.575 1.00 82.81 175 PHE A CA 1
ATOM 1384 C C . PHE A 1 175 ? 9.096 6.273 4.826 1.00 82.81 175 PHE A C 1
ATOM 1386 O O . PHE A 1 175 ? 10.210 6.786 4.791 1.00 82.81 175 PHE A O 1
ATOM 1393 N N . ALA A 1 176 ? 8.618 5.678 5.925 1.00 83.94 176 ALA A N 1
ATOM 1394 C CA . ALA A 1 176 ? 9.428 5.400 7.112 1.00 83.94 176 ALA A CA 1
ATOM 1395 C C . ALA A 1 176 ? 10.392 4.232 6.898 1.00 83.94 176 ALA A C 1
ATOM 1397 O O . ALA A 1 176 ? 11.415 4.129 7.571 1.00 83.94 176 ALA A O 1
ATOM 1398 N N . GLN A 1 177 ? 10.019 3.328 5.992 1.00 85.62 177 GLN A N 1
ATOM 1399 C CA . GLN A 1 177 ? 10.678 2.048 5.836 1.00 85.62 177 GLN A CA 1
ATOM 1400 C C . GLN A 1 177 ? 11.929 2.196 4.980 1.00 85.62 177 GLN A C 1
ATOM 1402 O O . GLN A 1 177 ? 11.929 2.803 3.908 1.00 85.62 177 GLN A O 1
ATOM 1407 N N . THR A 1 178 ? 13.003 1.579 5.441 1.00 85.25 178 THR A N 1
ATOM 1408 C CA . THR A 1 178 ? 14.227 1.401 4.670 1.00 85.25 178 THR A CA 1
ATOM 1409 C C . THR A 1 178 ? 13.986 0.472 3.477 1.00 85.25 178 THR A C 1
ATOM 1411 O O . THR A 1 178 ? 13.101 -0.387 3.487 1.00 85.25 178 THR A O 1
ATOM 1414 N N . THR A 1 179 ? 14.844 0.551 2.456 1.00 79.69 179 THR A N 1
ATOM 1415 C CA . THR A 1 179 ? 14.827 -0.385 1.316 1.00 79.69 179 THR A CA 1
ATOM 1416 C C . THR A 1 179 ? 14.903 -1.850 1.766 1.00 79.69 179 THR A C 1
ATOM 1418 O O . THR A 1 179 ? 14.297 -2.731 1.150 1.00 79.69 179 THR A O 1
ATOM 1421 N N . LYS A 1 180 ? 15.618 -2.123 2.868 1.00 83.19 180 LYS A N 1
ATOM 1422 C CA . LYS A 1 180 ? 15.744 -3.463 3.453 1.00 83.19 180 LYS A CA 1
ATOM 1423 C C . LYS A 1 180 ? 14.426 -3.939 4.069 1.00 83.19 180 LYS A C 1
ATOM 1425 O O . LYS A 1 180 ? 14.053 -5.089 3.844 1.00 83.19 180 LYS A O 1
ATOM 1430 N N . GLU A 1 181 ? 13.717 -3.071 4.788 1.00 85.31 181 GLU A N 1
ATOM 1431 C CA . GLU A 1 181 ? 12.400 -3.365 5.373 1.00 85.31 181 GLU A CA 1
ATOM 1432 C C . GLU A 1 181 ? 11.329 -3.534 4.299 1.00 85.31 181 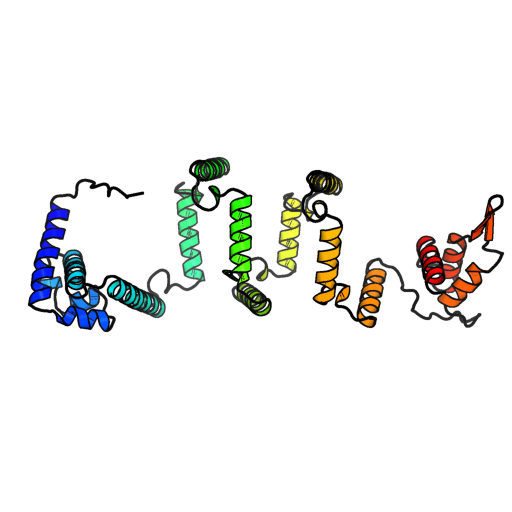GLU A C 1
ATOM 1434 O O . GLU A 1 181 ? 10.591 -4.514 4.339 1.00 85.31 181 GLU A O 1
ATOM 1439 N N . LEU A 1 182 ? 11.302 -2.665 3.283 1.00 84.38 182 LEU A N 1
ATOM 1440 C CA . LEU A 1 182 ? 10.412 -2.824 2.129 1.00 84.38 182 LEU A CA 1
ATOM 1441 C C . LEU A 1 182 ? 10.658 -4.161 1.422 1.00 84.38 182 LEU A C 1
ATOM 1443 O O . LEU A 1 182 ? 9.716 -4.890 1.118 1.00 84.38 182 LEU A O 1
ATOM 1447 N N . SER A 1 183 ? 11.927 -4.532 1.227 1.00 80.50 183 SER A N 1
ATOM 1448 C CA . SER A 1 183 ? 12.291 -5.828 0.646 1.00 80.50 183 SER A CA 1
ATOM 1449 C C . SER A 1 183 ? 11.887 -7.005 1.540 1.00 80.50 183 SER A C 1
ATOM 1451 O O . SER A 1 183 ? 11.455 -8.039 1.035 1.00 80.50 183 SER A O 1
ATOM 1453 N N . ALA A 1 184 ? 12.016 -6.875 2.864 1.00 84.50 184 ALA A N 1
ATOM 1454 C CA . ALA A 1 184 ? 11.578 -7.895 3.814 1.00 84.50 184 ALA A CA 1
ATOM 1455 C C . ALA A 1 184 ? 10.051 -8.047 3.819 1.00 84.50 184 ALA A C 1
ATOM 1457 O O . ALA A 1 184 ? 9.560 -9.171 3.806 1.00 84.50 184 ALA A O 1
ATOM 1458 N N . ASN A 1 185 ? 9.311 -6.942 3.743 1.00 83.56 185 ASN A N 1
ATOM 1459 C CA . ASN A 1 185 ? 7.857 -6.942 3.616 1.00 83.56 185 ASN A CA 1
ATOM 1460 C C . ASN A 1 185 ? 7.406 -7.545 2.283 1.00 83.56 185 ASN A C 1
ATOM 1462 O O . ASN A 1 185 ? 6.451 -8.313 2.266 1.00 83.56 185 ASN A O 1
ATOM 1466 N N . GLY A 1 186 ? 8.122 -7.276 1.188 1.00 80.94 186 GLY A N 1
ATOM 1467 C CA . GLY A 1 186 ? 7.889 -7.922 -0.105 1.00 80.94 186 GLY A CA 1
ATOM 1468 C C . GLY A 1 186 ? 8.110 -9.438 -0.055 1.00 80.94 186 GLY A C 1
ATOM 1469 O O . GLY A 1 186 ? 7.281 -10.192 -0.561 1.00 80.94 186 GLY A O 1
ATOM 1470 N N . ARG A 1 187 ? 9.178 -9.898 0.617 1.00 83.25 187 ARG A N 1
ATOM 1471 C CA . ARG A 1 187 ? 9.405 -11.333 0.871 1.00 83.25 187 ARG A CA 1
ATOM 1472 C C . ARG A 1 187 ? 8.299 -11.930 1.734 1.00 83.25 187 ARG A C 1
ATOM 1474 O O . ARG A 1 187 ? 7.717 -12.924 1.338 1.00 83.25 187 ARG A O 1
ATOM 1481 N N . LYS A 1 188 ? 7.929 -11.269 2.832 1.00 84.06 188 LYS A N 1
ATOM 1482 C CA . LYS A 1 188 ? 6.832 -11.708 3.699 1.00 84.06 188 LYS A CA 1
ATOM 1483 C C . LYS A 1 188 ? 5.505 -11.785 2.941 1.00 84.06 188 LYS A C 1
ATOM 1485 O O . LYS A 1 188 ? 4.765 -12.737 3.124 1.00 84.06 188 LYS A O 1
ATOM 1490 N N . ALA A 1 189 ? 5.198 -10.816 2.078 1.00 80.69 189 ALA A N 1
ATOM 1491 C CA . ALA A 1 189 ? 3.995 -10.836 1.245 1.00 80.69 189 ALA A CA 1
ATOM 1492 C C . ALA A 1 189 ? 3.995 -12.014 0.262 1.00 80.69 189 ALA A C 1
ATOM 1494 O O . ALA A 1 189 ? 2.956 -12.641 0.085 1.00 80.69 189 ALA A O 1
ATOM 1495 N N . ARG A 1 190 ? 5.154 -12.346 -0.324 1.00 79.06 190 ARG A N 1
ATOM 1496 C CA . ARG A 1 190 ? 5.325 -13.563 -1.127 1.00 79.06 190 ARG A CA 1
ATOM 1497 C C . ARG A 1 190 ? 5.116 -14.824 -0.290 1.00 79.06 190 ARG A C 1
ATOM 1499 O O . ARG A 1 190 ? 4.361 -15.684 -0.712 1.00 79.06 190 ARG A O 1
ATOM 1506 N N . ASP A 1 191 ? 5.751 -14.916 0.876 1.00 81.31 191 ASP A N 1
ATOM 1507 C CA . ASP A 1 191 ? 5.688 -16.101 1.742 1.00 81.31 191 ASP A CA 1
ATOM 1508 C C . ASP A 1 191 ? 4.279 -16.300 2.344 1.00 81.31 191 ASP A C 1
ATOM 1510 O O . ASP A 1 191 ? 3.883 -17.418 2.646 1.00 81.31 191 ASP A O 1
ATOM 1514 N N . MET A 1 192 ? 3.500 -15.221 2.487 1.00 80.19 192 MET A N 1
ATOM 1515 C CA . MET A 1 192 ? 2.077 -15.254 2.863 1.00 80.19 192 MET A CA 1
ATOM 1516 C C . MET A 1 192 ? 1.133 -15.443 1.665 1.00 80.19 192 MET A C 1
ATOM 1518 O O . MET A 1 192 ? -0.082 -15.391 1.841 1.00 80.19 192 MET A O 1
ATOM 1522 N N . GLU A 1 193 ? 1.670 -15.581 0.453 1.00 79.50 193 GLU A N 1
ATOM 1523 C CA . GLU A 1 193 ? 0.908 -15.726 -0.788 1.00 79.50 193 GLU A CA 1
ATOM 1524 C C . GLU A 1 193 ? -0.100 -14.584 -1.054 1.00 79.50 193 GLU A C 1
ATOM 1526 O O . GLU A 1 193 ? -1.194 -14.775 -1.590 1.00 79.50 193 GLU A O 1
ATOM 1531 N N . VAL A 1 194 ? 0.275 -13.346 -0.710 1.00 72.31 194 VAL A N 1
ATOM 1532 C CA . VAL A 1 194 ? -0.561 -12.155 -0.918 1.00 72.31 194 VAL A CA 1
ATOM 1533 C C . VAL A 1 194 ? -0.032 -11.275 -2.056 1.00 72.31 194 VAL A C 1
ATOM 1535 O O . VAL A 1 194 ? 1.089 -10.764 -2.030 1.00 72.31 194 VAL A O 1
ATOM 1538 N N . GLY A 1 195 ? -0.901 -11.000 -3.033 1.00 76.38 195 GLY A N 1
ATOM 1539 C CA . GLY A 1 195 ? -0.668 -10.018 -4.097 1.00 76.38 195 GLY A CA 1
ATOM 1540 C C . GLY A 1 195 ? 0.236 -10.510 -5.234 1.00 76.38 195 GLY A C 1
ATOM 1541 O O . GLY A 1 195 ? 0.461 -11.699 -5.412 1.00 76.38 195 GLY A O 1
ATOM 1542 N N . VAL A 1 196 ? 0.765 -9.579 -6.036 1.00 70.88 196 VAL A N 1
ATOM 1543 C CA . VAL A 1 196 ? 1.549 -9.897 -7.254 1.00 70.88 196 VAL A CA 1
ATOM 1544 C C . VAL A 1 196 ? 2.873 -10.611 -6.943 1.00 70.88 196 VAL A C 1
ATOM 1546 O O . VAL A 1 196 ? 3.422 -11.319 -7.789 1.00 70.88 196 VAL A O 1
ATOM 1549 N N . HIS A 1 197 ? 3.391 -10.444 -5.724 1.00 70.62 197 HIS A N 1
ATOM 1550 C CA . HIS A 1 197 ? 4.628 -11.088 -5.287 1.00 70.62 197 HIS A CA 1
ATOM 1551 C C . HIS A 1 197 ? 4.454 -12.569 -4.943 1.00 70.62 197 HIS A C 1
ATOM 1553 O O . HIS A 1 197 ? 5.449 -13.282 -4.978 1.00 70.62 197 HIS A O 1
ATOM 1559 N N . ALA A 1 198 ? 3.226 -13.018 -4.669 1.00 77.81 198 ALA A N 1
ATOM 1560 C CA . ALA A 1 198 ? 2.884 -14.425 -4.463 1.00 77.81 198 ALA A CA 1
ATOM 1561 C C . ALA A 1 198 ? 2.877 -15.237 -5.758 1.00 77.81 198 ALA A C 1
ATOM 1563 O O . ALA A 1 198 ? 3.101 -16.439 -5.738 1.00 77.81 198 ALA A O 1
ATOM 1564 N N . MET A 1 199 ? 2.621 -14.564 -6.881 1.00 81.56 199 MET A N 1
ATOM 1565 C CA . MET A 1 199 ? 2.467 -15.233 -8.161 1.00 81.56 199 MET A CA 1
ATOM 1566 C C . MET A 1 199 ? 3.803 -15.781 -8.670 1.00 81.56 199 MET A C 1
ATOM 1568 O O . MET A 1 199 ? 4.849 -15.123 -8.567 1.00 81.56 199 MET A O 1
ATOM 1572 N N . THR A 1 200 ? 3.766 -16.948 -9.300 1.00 82.50 200 THR A N 1
ATOM 1573 C CA . THR A 1 200 ? 4.884 -17.476 -10.088 1.00 82.50 200 THR A CA 1
ATOM 1574 C C . THR A 1 200 ? 5.136 -16.607 -11.325 1.00 82.50 200 THR A C 1
ATOM 1576 O O . THR A 1 200 ? 4.387 -15.674 -11.646 1.00 82.50 200 THR A O 1
ATOM 1579 N N . PHE A 1 201 ? 6.243 -16.855 -12.028 1.00 81.06 201 PHE A N 1
ATOM 1580 C CA . PHE A 1 201 ? 6.498 -16.165 -13.292 1.00 81.06 201 PHE A CA 1
ATOM 1581 C C . PHE A 1 201 ? 5.419 -16.506 -14.329 1.00 81.06 201 PHE A C 1
ATOM 1583 O O . PHE A 1 201 ? 4.939 -15.621 -15.038 1.00 81.06 201 PHE A O 1
ATOM 1590 N N . GLU A 1 202 ? 4.993 -17.763 -14.353 1.00 84.88 202 GLU A N 1
ATOM 1591 C CA . GLU A 1 202 ? 3.977 -18.320 -15.235 1.00 84.88 202 GLU A CA 1
ATOM 1592 C C . GLU A 1 202 ? 2.611 -17.684 -14.966 1.00 84.88 202 GLU A C 1
ATOM 1594 O O . GLU A 1 202 ? 1.963 -17.214 -15.900 1.00 84.88 202 GLU A O 1
ATOM 1599 N N . GLU A 1 203 ? 2.218 -17.562 -13.697 1.00 84.00 203 GLU A N 1
ATOM 1600 C CA . GLU A 1 203 ? 0.966 -16.914 -13.291 1.00 84.00 203 GLU A CA 1
ATOM 1601 C C . GLU A 1 203 ? 0.955 -15.423 -13.635 1.00 84.00 203 GLU A C 1
ATOM 1603 O O . GLU A 1 203 ? -0.040 -14.907 -14.150 1.00 84.00 203 GLU A O 1
ATOM 1608 N N . ARG A 1 204 ? 2.078 -14.718 -13.428 1.00 85.06 204 ARG A N 1
ATOM 1609 C CA . ARG A 1 204 ? 2.209 -13.319 -13.869 1.00 85.06 204 ARG A CA 1
ATOM 1610 C C . ARG A 1 204 ? 2.129 -13.197 -15.387 1.00 85.06 204 ARG A C 1
ATOM 1612 O O . ARG A 1 204 ? 1.505 -12.262 -15.886 1.00 85.06 204 ARG A O 1
ATOM 1619 N N . SER A 1 205 ? 2.747 -14.123 -16.116 1.00 82.56 205 SER A N 1
ATOM 1620 C CA . SER A 1 205 ? 2.710 -14.171 -17.580 1.00 82.56 205 SER A CA 1
ATOM 1621 C C . SER A 1 205 ? 1.296 -14.439 -18.100 1.00 82.56 205 SER A C 1
ATOM 1623 O O . SER A 1 205 ? 0.842 -13.807 -19.054 1.00 82.56 205 SER A O 1
ATOM 1625 N N . GLU A 1 206 ? 0.551 -15.335 -17.459 1.00 85.75 206 GLU A N 1
ATOM 1626 C CA . GLU A 1 206 ? -0.837 -15.616 -17.813 1.00 85.75 206 GLU A CA 1
ATOM 1627 C C . GLU A 1 206 ? -1.770 -14.448 -17.476 1.00 85.75 206 GLU A C 1
ATOM 1629 O O . GLU A 1 206 ? -2.598 -14.066 -18.302 1.00 85.75 206 GLU A O 1
ATOM 1634 N N . LEU A 1 207 ? -1.591 -13.816 -16.313 1.00 82.75 207 LEU A N 1
ATOM 1635 C CA . LEU A 1 207 ? -2.312 -12.597 -15.953 1.00 82.75 207 LEU A CA 1
ATOM 1636 C C . LEU A 1 207 ? -2.028 -11.468 -16.953 1.00 82.75 207 LEU A C 1
ATOM 1638 O O . LEU A 1 207 ? -2.949 -10.763 -17.358 1.00 82.75 207 LEU A O 1
ATOM 1642 N N . ALA A 1 208 ? -0.774 -11.313 -17.385 1.00 82.00 208 ALA A N 1
ATOM 1643 C CA . ALA A 1 208 ? -0.399 -10.346 -18.411 1.00 82.00 208 ALA A CA 1
ATOM 1644 C C . ALA A 1 208 ? -1.074 -10.653 -19.759 1.00 82.00 208 ALA A C 1
ATOM 1646 O O . ALA A 1 208 ? -1.601 -9.737 -20.388 1.00 82.00 208 ALA A O 1
ATOM 1647 N N . ARG A 1 209 ? -1.129 -11.928 -20.171 1.00 83.44 209 ARG A N 1
ATOM 1648 C CA . ARG A 1 209 ? -1.855 -12.364 -21.379 1.00 83.44 209 ARG A CA 1
ATOM 1649 C C . ARG A 1 209 ? -3.356 -12.093 -21.282 1.00 83.44 209 ARG A C 1
ATOM 1651 O O . ARG A 1 209 ? -3.925 -11.564 -22.230 1.00 83.44 209 ARG A O 1
ATOM 1658 N N . ARG A 1 210 ? -3.986 -12.384 -20.140 1.00 84.31 210 ARG A N 1
ATOM 1659 C CA . ARG A 1 210 ? -5.401 -12.059 -19.890 1.00 84.31 210 ARG A CA 1
ATOM 1660 C C . ARG A 1 210 ? -5.657 -10.558 -19.941 1.00 84.31 210 ARG A C 1
ATOM 1662 O O . ARG A 1 210 ? -6.560 -10.125 -20.639 1.00 84.31 210 ARG A O 1
ATOM 1669 N N . ASN A 1 211 ? -4.830 -9.759 -19.271 1.00 81.81 211 ASN A N 1
ATOM 1670 C CA . ASN A 1 211 ? -4.947 -8.302 -19.322 1.00 81.81 211 ASN A CA 1
ATOM 1671 C C . ASN A 1 211 ? -4.788 -7.772 -20.754 1.00 81.81 211 ASN A C 1
ATOM 1673 O O . ASN A 1 211 ? -5.526 -6.878 -21.147 1.00 81.81 211 ASN A O 1
ATOM 1677 N N . MET A 1 212 ? -3.879 -8.348 -21.545 1.00 81.25 212 MET A N 1
ATOM 1678 C CA . MET A 1 212 ? -3.720 -8.006 -22.959 1.00 81.25 212 MET A CA 1
ATOM 1679 C C . MET A 1 212 ? -4.971 -8.349 -23.779 1.00 81.25 212 MET A C 1
ATOM 1681 O O . MET A 1 212 ? -5.441 -7.500 -24.529 1.00 81.25 212 MET A O 1
ATOM 1685 N N . ALA A 1 213 ? -5.539 -9.546 -23.597 1.00 82.75 213 ALA A N 1
ATOM 1686 C CA . ALA A 1 213 ? -6.780 -9.958 -24.257 1.00 82.75 213 ALA A CA 1
ATOM 1687 C C . ALA A 1 213 ? -7.978 -9.072 -23.863 1.00 82.75 213 ALA A C 1
ATOM 1689 O O . ALA A 1 213 ? -8.812 -8.745 -24.701 1.00 82.75 213 ALA A O 1
ATOM 1690 N N . ASP A 1 214 ? -8.016 -8.630 -22.606 1.00 83.75 214 ASP A N 1
ATOM 1691 C CA . ASP A 1 214 ? -9.051 -7.753 -22.057 1.00 83.75 214 ASP A CA 1
ATOM 1692 C C . ASP A 1 214 ? -8.856 -6.264 -22.412 1.00 83.75 214 ASP A C 1
ATOM 1694 O O . ASP A 1 214 ? -9.652 -5.428 -21.979 1.00 83.75 214 ASP A O 1
ATOM 1698 N N . GLY A 1 215 ? -7.782 -5.884 -23.117 1.00 79.44 215 GLY A N 1
ATOM 1699 C CA . GLY A 1 215 ? -7.491 -4.472 -23.401 1.00 79.44 215 GLY A CA 1
ATOM 1700 C C . GLY A 1 215 ? -7.060 -3.657 -22.168 1.00 79.44 215 GLY A C 1
ATOM 1701 O O . GLY A 1 215 ? -7.192 -2.433 -22.141 1.00 79.44 215 GLY A O 1
ATOM 1702 N N . LYS A 1 216 ? -6.576 -4.313 -21.108 1.00 76.69 216 LYS A N 1
ATOM 1703 C CA . LYS A 1 216 ? -6.207 -3.695 -19.828 1.00 76.69 216 LYS A CA 1
ATOM 1704 C C . LYS A 1 216 ? -4.696 -3.493 -19.717 1.00 76.69 216 LYS A C 1
ATOM 1706 O O . LYS A 1 216 ? -3.903 -4.425 -19.823 1.00 76.69 216 LYS A O 1
ATOM 1711 N N . GLY A 1 217 ? -4.304 -2.271 -19.365 1.00 78.62 217 GLY A N 1
ATOM 1712 C CA . GLY A 1 217 ? -2.917 -1.913 -19.066 1.00 78.62 217 GLY A CA 1
ATOM 1713 C C . GLY A 1 217 ? -2.102 -1.485 -20.287 1.00 78.62 217 GLY A C 1
ATOM 1714 O O . GLY A 1 217 ? -2.543 -1.568 -21.428 1.00 78.62 217 GLY A O 1
ATOM 1715 N N . VAL A 1 218 ? -0.888 -0.996 -20.027 1.00 73.50 218 VAL A N 1
ATOM 1716 C CA . VAL A 1 218 ? -0.008 -0.390 -21.045 1.00 73.50 218 VAL A CA 1
ATOM 1717 C C . VAL A 1 218 ? 0.381 -1.388 -22.140 1.00 73.50 218 VAL A C 1
ATOM 1719 O O . VAL A 1 218 ? 0.516 -1.009 -23.295 1.00 73.50 218 VAL A O 1
ATOM 1722 N N . THR A 1 219 ? 0.523 -2.670 -21.799 1.00 71.88 219 THR A N 1
ATOM 1723 C CA . THR A 1 219 ? 0.897 -3.730 -22.749 1.00 71.88 219 THR A CA 1
ATOM 1724 C C . THR A 1 219 ? -0.229 -4.127 -23.701 1.00 71.88 219 THR A C 1
ATOM 1726 O O . THR A 1 219 ? 0.042 -4.815 -24.677 1.00 71.88 219 THR A O 1
ATOM 1729 N N . ALA A 1 220 ? -1.473 -3.732 -23.420 1.00 80.44 220 ALA A N 1
ATOM 1730 C CA . ALA A 1 220 ? -2.620 -3.992 -24.286 1.00 80.44 220 ALA A CA 1
ATOM 1731 C C . ALA A 1 220 ? -2.854 -2.872 -25.316 1.00 80.44 220 ALA A C 1
ATOM 1733 O O . ALA A 1 220 ? -3.672 -3.027 -26.216 1.00 80.44 220 ALA A O 1
ATOM 1734 N N . GLN A 1 221 ? -2.152 -1.744 -25.174 1.00 81.88 221 GLN A N 1
ATOM 1735 C CA . GLN A 1 221 ? -2.294 -0.592 -26.056 1.00 81.88 221 GLN A CA 1
ATOM 1736 C C . GLN A 1 221 ? -1.445 -0.766 -27.314 1.00 81.88 221 GLN A C 1
ATOM 1738 O O . GLN A 1 221 ? -0.289 -1.192 -27.265 1.00 81.88 221 GLN A O 1
ATOM 1743 N N . SER A 1 222 ? -2.015 -0.386 -28.450 1.00 83.94 222 SER A N 1
ATOM 1744 C CA . SER A 1 222 ? -1.310 -0.311 -29.723 1.00 83.94 222 SER A CA 1
ATOM 1745 C C . SER A 1 222 ? -0.209 0.754 -29.695 1.00 83.94 222 SER A C 1
ATOM 1747 O O . SER A 1 222 ? -0.236 1.714 -28.918 1.00 83.94 222 SER A O 1
ATOM 1749 N N . THR A 1 223 ? 0.764 0.626 -30.601 1.00 82.88 223 THR A N 1
ATOM 1750 C CA . THR A 1 223 ? 1.834 1.623 -30.763 1.00 82.88 223 THR A CA 1
ATOM 1751 C C . THR A 1 223 ? 1.282 3.026 -31.033 1.00 82.88 223 THR A C 1
ATOM 1753 O O . THR A 1 223 ? 1.857 4.005 -30.560 1.00 82.88 223 THR A O 1
ATOM 1756 N N . GLU A 1 224 ? 0.157 3.137 -31.744 1.00 85.00 224 GLU A N 1
ATOM 1757 C CA . GLU A 1 224 ? -0.458 4.432 -32.039 1.00 85.00 224 GLU A CA 1
ATOM 1758 C C . GLU A 1 224 ? -1.172 5.027 -30.817 1.00 85.00 224 GLU A C 1
ATOM 1760 O O . GLU A 1 224 ? -1.014 6.213 -30.536 1.00 85.00 224 GLU A O 1
ATOM 1765 N N . GLU A 1 225 ? -1.868 4.223 -30.011 1.00 86.00 225 GLU A N 1
ATOM 1766 C CA . GLU A 1 225 ? -2.458 4.697 -28.749 1.00 86.00 225 GLU A CA 1
ATOM 1767 C C . GLU A 1 225 ? -1.383 5.187 -27.776 1.00 86.00 225 GLU A C 1
ATOM 1769 O O . GLU A 1 225 ? -1.507 6.271 -27.198 1.00 86.00 225 GLU A O 1
ATOM 1774 N N . LEU A 1 226 ? -0.282 4.439 -27.651 1.00 88.00 226 LEU A N 1
ATOM 1775 C CA . LEU A 1 226 ? 0.872 4.859 -26.859 1.00 88.00 226 LEU A CA 1
ATOM 1776 C C . LEU A 1 226 ? 1.479 6.159 -27.395 1.00 88.00 226 LEU A C 1
ATOM 1778 O O . LEU A 1 226 ? 1.875 7.023 -26.610 1.00 88.00 226 LEU A O 1
ATOM 1782 N N . ARG A 1 227 ? 1.505 6.348 -28.719 1.00 87.50 227 ARG A N 1
ATOM 1783 C CA . ARG A 1 227 ? 1.963 7.593 -29.347 1.00 87.50 227 ARG A CA 1
ATOM 1784 C C . ARG A 1 227 ? 1.048 8.771 -29.014 1.00 87.50 227 ARG A C 1
ATOM 1786 O O . ARG A 1 227 ? 1.553 9.849 -28.694 1.00 87.50 227 ARG A O 1
ATOM 1793 N N . VAL A 1 228 ? -0.271 8.590 -29.066 1.00 91.62 228 VAL A N 1
ATOM 1794 C CA . VAL A 1 228 ? -1.256 9.622 -28.695 1.00 91.62 228 VAL A CA 1
ATOM 1795 C C . VAL A 1 228 ? -1.118 9.988 -27.217 1.00 91.62 228 VAL A C 1
ATOM 1797 O O . VAL A 1 228 ? -1.053 11.172 -26.878 1.00 91.62 228 VAL A O 1
ATOM 1800 N N . ILE A 1 229 ? -0.993 8.991 -26.338 1.00 86.31 229 ILE A N 1
ATOM 1801 C CA . ILE A 1 229 ? -0.762 9.205 -24.904 1.00 86.31 229 ILE A CA 1
ATOM 1802 C C . ILE A 1 229 ? 0.553 9.956 -24.681 1.00 86.31 229 ILE A C 1
ATOM 1804 O O . ILE A 1 229 ? 0.566 10.929 -23.929 1.00 86.31 229 ILE A O 1
ATOM 1808 N N . GLY A 1 230 ? 1.633 9.557 -25.358 1.00 88.12 230 GLY A N 1
ATOM 1809 C CA . GLY A 1 230 ? 2.935 10.217 -25.276 1.00 88.12 230 GLY A CA 1
ATOM 1810 C C . GLY A 1 230 ? 2.877 11.683 -25.707 1.00 88.12 230 GLY A C 1
ATOM 1811 O O . GLY A 1 230 ? 3.359 12.551 -24.980 1.00 88.12 230 GLY A O 1
ATOM 1812 N N . LYS A 1 231 ? 2.211 11.982 -26.832 1.00 90.94 231 LYS A N 1
ATOM 1813 C CA . LYS A 1 231 ? 1.974 13.365 -27.283 1.00 90.94 231 LYS A CA 1
ATOM 1814 C C . LYS A 1 231 ? 1.214 14.178 -26.240 1.00 90.94 231 LYS A C 1
ATOM 1816 O O . LYS A 1 231 ? 1.631 15.290 -25.935 1.00 90.94 231 LYS A O 1
ATOM 1821 N N . ARG A 1 232 ? 0.144 13.623 -25.665 1.00 92.00 232 ARG A N 1
ATOM 1822 C CA . ARG A 1 232 ? -0.642 14.302 -24.627 1.00 92.00 232 ARG A CA 1
ATOM 1823 C C . ARG A 1 232 ? 0.190 14.569 -23.371 1.00 92.00 232 ARG A C 1
ATOM 1825 O O . ARG A 1 232 ? 0.196 15.689 -22.886 1.00 92.00 232 ARG A O 1
ATOM 1832 N N . VAL A 1 233 ? 0.923 13.574 -22.865 1.00 89.56 233 VAL A N 1
ATOM 1833 C CA . VAL A 1 233 ? 1.795 13.728 -21.682 1.00 89.56 233 VAL A CA 1
ATOM 1834 C C . VAL A 1 233 ? 2.863 14.797 -21.920 1.00 89.56 233 VAL A C 1
ATOM 1836 O O . VAL A 1 233 ? 3.144 15.584 -21.019 1.00 89.56 233 VAL A O 1
ATOM 1839 N N . HIS A 1 234 ? 3.423 14.849 -23.131 1.00 91.50 234 HIS A N 1
ATOM 1840 C CA . HIS A 1 234 ? 4.367 15.887 -23.530 1.00 91.50 234 HIS A CA 1
ATOM 1841 C C . HIS A 1 234 ? 3.719 17.280 -23.568 1.00 91.50 234 HIS A C 1
ATOM 1843 O O . HIS A 1 234 ? 4.241 18.202 -22.952 1.00 91.50 234 HIS A O 1
ATOM 1849 N N . GLN A 1 235 ? 2.563 17.422 -24.224 1.00 90.81 235 GLN A N 1
ATOM 1850 C CA . GLN A 1 235 ? 1.818 18.688 -24.314 1.00 90.81 235 GLN A CA 1
ATOM 1851 C C . GLN A 1 235 ? 1.360 19.207 -22.947 1.00 90.81 235 GLN A C 1
ATOM 1853 O O . GLN A 1 235 ? 1.375 20.406 -22.699 1.00 90.81 235 GLN A O 1
ATOM 1858 N N . GLU A 1 236 ? 0.965 18.306 -22.053 1.00 90.94 236 GLU A N 1
ATOM 1859 C CA . GLU A 1 236 ? 0.538 18.642 -20.696 1.00 90.94 236 GLU A CA 1
ATOM 1860 C C . GLU A 1 236 ? 1.717 18.889 -19.740 1.00 90.94 236 GLU A C 1
ATOM 1862 O O . GLU A 1 236 ? 1.477 19.176 -18.568 1.00 90.94 236 GLU A O 1
ATOM 1867 N N . GLY A 1 237 ? 2.970 18.732 -20.192 1.00 89.69 237 GLY A N 1
ATOM 1868 C CA . GLY A 1 237 ? 4.153 18.891 -19.345 1.00 89.69 237 GLY A CA 1
ATOM 1869 C C . GLY A 1 237 ? 4.129 17.952 -18.138 1.00 89.69 237 GLY A C 1
ATOM 1870 O O . GLY A 1 237 ? 4.380 18.366 -17.009 1.00 89.69 237 GLY A O 1
ATOM 1871 N N . LYS A 1 238 ? 3.754 16.684 -18.337 1.00 84.50 238 LYS A N 1
ATOM 1872 C CA . LYS A 1 238 ? 3.666 15.693 -17.254 1.00 84.50 238 LYS A CA 1
ATOM 1873 C C . LYS A 1 238 ? 4.869 14.752 -17.255 1.00 84.50 238 LYS A C 1
ATOM 1875 O O . LYS A 1 238 ? 5.424 14.398 -18.295 1.00 84.50 238 LYS A O 1
ATOM 1880 N N . GLY A 1 239 ? 5.244 14.293 -16.061 1.00 88.56 239 GLY A N 1
ATOM 1881 C CA . GLY A 1 239 ? 6.365 13.371 -15.876 1.00 88.56 239 GLY A CA 1
ATOM 1882 C C . GLY A 1 239 ? 7.689 13.992 -16.320 1.00 88.56 239 GLY A C 1
ATOM 1883 O O . GLY A 1 239 ? 7.957 15.152 -16.030 1.00 88.56 239 GLY A O 1
ATOM 1884 N N . ILE A 1 240 ? 8.502 13.225 -17.048 1.00 85.06 240 ILE A N 1
ATOM 1885 C CA . ILE A 1 240 ? 9.828 13.664 -17.506 1.00 85.06 240 ILE A CA 1
ATOM 1886 C C . ILE A 1 240 ? 9.781 14.861 -18.472 1.00 85.06 240 ILE A C 1
ATOM 1888 O O . ILE A 1 240 ? 10.739 15.624 -18.554 1.00 85.06 240 ILE A O 1
ATOM 1892 N N . HIS A 1 241 ? 8.666 15.042 -19.186 1.00 87.19 241 HIS A N 1
ATOM 1893 C CA . HIS A 1 241 ? 8.474 16.157 -20.117 1.00 87.19 241 HIS A CA 1
ATOM 1894 C C . HIS A 1 241 ? 8.055 17.461 -19.429 1.00 87.19 241 HIS A C 1
ATOM 1896 O O . HIS A 1 241 ? 8.060 18.499 -20.075 1.00 87.19 241 HIS A O 1
ATOM 1902 N N . GLY A 1 242 ? 7.677 17.406 -18.149 1.00 88.00 242 GLY A N 1
ATOM 1903 C CA . GLY A 1 242 ? 7.349 18.589 -17.351 1.00 88.00 242 GLY A CA 1
ATOM 1904 C C . GLY A 1 242 ? 8.534 19.229 -16.649 1.00 88.00 242 GLY A C 1
ATOM 1905 O O . GLY A 1 242 ? 8.378 20.296 -16.069 1.00 88.00 242 GLY A O 1
ATOM 1906 N N . LEU A 1 243 ? 9.684 18.555 -16.657 1.00 91.62 243 LEU A N 1
ATOM 1907 C CA . LEU A 1 243 ? 10.875 19.017 -15.964 1.00 91.62 243 LEU A CA 1
ATOM 1908 C C . LEU A 1 243 ? 11.593 20.082 -16.788 1.00 91.62 243 LEU A C 1
ATOM 1910 O O . LEU A 1 243 ? 11.740 19.932 -18.006 1.00 91.62 243 LEU A O 1
ATOM 1914 N N . THR A 1 244 ? 12.099 21.114 -16.119 1.00 90.88 244 THR A N 1
ATOM 1915 C CA . THR A 1 244 ? 13.008 22.073 -16.755 1.00 90.88 244 THR A CA 1
ATOM 1916 C C . THR A 1 244 ? 14.365 21.426 -17.046 1.00 90.88 244 THR A C 1
ATOM 1918 O O . THR A 1 244 ? 14.681 20.333 -16.561 1.00 90.88 244 THR A O 1
ATOM 1921 N N . HIS A 1 245 ? 15.195 22.091 -17.853 1.00 89.69 245 HIS A N 1
ATOM 1922 C CA . HIS A 1 245 ? 16.546 21.603 -18.129 1.00 89.69 245 HIS A CA 1
ATOM 1923 C C . HIS A 1 245 ? 17.374 21.482 -16.839 1.00 89.69 245 HIS A C 1
ATOM 1925 O O . HIS A 1 245 ? 18.067 20.486 -16.636 1.00 89.69 245 HIS A O 1
ATOM 1931 N N . GLU A 1 246 ? 17.241 22.449 -15.935 1.00 91.62 246 GLU A N 1
ATOM 1932 C CA . GLU A 1 246 ? 17.930 22.485 -14.646 1.00 91.62 246 GLU A CA 1
ATOM 1933 C C . GLU A 1 246 ? 17.477 21.337 -13.738 1.00 91.62 246 GLU A C 1
ATOM 1935 O O . GLU A 1 246 ? 18.309 20.683 -13.111 1.00 91.62 246 GLU A O 1
ATOM 1940 N N . GLU A 1 247 ? 16.176 21.032 -13.703 1.00 90.06 247 GLU A N 1
ATOM 1941 C CA . GLU A 1 247 ? 15.647 19.893 -12.944 1.00 90.06 247 GLU A CA 1
ATOM 1942 C C . GLU A 1 247 ? 16.153 18.556 -13.502 1.00 90.06 247 GLU A C 1
ATOM 1944 O O . GLU A 1 247 ? 16.520 17.659 -12.738 1.00 90.06 247 GLU A O 1
ATOM 1949 N N . HIS A 1 248 ? 16.234 18.427 -14.831 1.00 88.75 248 HIS A N 1
ATOM 1950 C CA . HIS A 1 248 ? 16.847 17.270 -15.493 1.00 88.75 248 HIS A CA 1
ATOM 1951 C C . HIS A 1 248 ? 18.307 17.081 -15.078 1.00 88.75 248 HIS A C 1
ATOM 1953 O O . HIS A 1 248 ? 18.701 15.977 -14.691 1.00 88.75 248 HIS A O 1
ATOM 1959 N N . VAL A 1 249 ? 19.095 18.158 -15.112 1.00 87.31 249 VAL A N 1
ATOM 1960 C CA . VAL A 1 249 ? 20.503 18.145 -14.690 1.00 87.31 249 VAL A CA 1
ATOM 1961 C C . VAL A 1 249 ? 20.618 17.770 -13.212 1.00 87.31 249 VAL A C 1
ATOM 1963 O O . VAL A 1 249 ? 21.388 16.871 -12.876 1.00 87.31 249 VAL A O 1
ATOM 1966 N N . ALA A 1 250 ? 19.804 18.366 -12.337 1.00 89.00 250 ALA A N 1
ATOM 1967 C CA . ALA A 1 250 ? 19.810 18.076 -10.905 1.00 89.00 250 ALA A CA 1
ATOM 1968 C C . ALA A 1 250 ? 19.464 16.606 -10.602 1.00 89.00 250 ALA A C 1
ATOM 1970 O O . ALA A 1 250 ? 20.113 15.967 -9.772 1.00 89.00 250 ALA A O 1
ATOM 1971 N N . HIS A 1 251 ? 18.482 16.025 -11.299 1.00 87.38 251 HIS A N 1
ATOM 1972 C CA . HIS A 1 251 ? 18.151 14.604 -11.163 1.00 87.38 251 HIS A CA 1
ATOM 1973 C C . HIS A 1 251 ? 19.262 13.681 -11.680 1.00 87.38 251 HIS A C 1
ATOM 1975 O O . HIS A 1 251 ? 19.537 12.644 -11.060 1.00 87.38 251 HIS A O 1
ATOM 1981 N N . GLY A 1 252 ? 19.914 14.053 -12.785 1.00 85.62 252 GLY A N 1
ATOM 1982 C CA . GLY A 1 252 ? 21.077 13.343 -13.317 1.00 85.62 252 GLY A CA 1
ATOM 1983 C C . GLY A 1 252 ? 22.244 13.352 -12.332 1.00 85.62 252 GLY A C 1
ATOM 1984 O O . GLY A 1 252 ? 22.786 12.296 -12.004 1.00 85.62 252 GLY A O 1
ATOM 1985 N N . GLN A 1 253 ? 22.559 14.523 -11.780 1.00 86.12 253 GLN A N 1
ATOM 1986 C CA . GLN A 1 253 ? 23.624 14.696 -10.799 1.00 86.12 253 GLN A CA 1
ATOM 1987 C C . GLN A 1 253 ? 23.333 13.949 -9.495 1.00 86.12 253 GLN A C 1
ATOM 1989 O O . GLN A 1 253 ? 24.186 13.213 -9.011 1.00 86.12 253 GLN A O 1
ATOM 1994 N N . LYS A 1 254 ? 22.096 14.001 -8.993 1.00 88.62 254 LYS A N 1
ATOM 1995 C CA . LYS A 1 254 ? 21.688 13.202 -7.831 1.00 88.62 254 LYS A CA 1
ATOM 1996 C C . LYS A 1 254 ? 21.828 11.698 -8.086 1.00 88.62 254 LYS A C 1
ATOM 1998 O O . LYS A 1 254 ? 22.264 10.957 -7.211 1.00 88.62 254 LYS A O 1
ATOM 2003 N N . SER A 1 255 ? 21.460 11.224 -9.278 1.00 84.06 255 SER A N 1
ATOM 2004 C CA . SER A 1 255 ? 21.628 9.809 -9.647 1.00 84.06 255 SER A CA 1
ATOM 2005 C C . SER A 1 255 ? 23.104 9.411 -9.713 1.00 84.06 255 SER A C 1
ATOM 2007 O O . SER A 1 255 ? 23.451 8.304 -9.305 1.00 84.06 255 SER A O 1
ATOM 2009 N N . TYR A 1 256 ? 23.965 10.319 -10.182 1.00 84.31 256 TYR A N 1
ATOM 2010 C CA . TYR A 1 256 ? 25.416 10.155 -10.170 1.00 84.31 256 TYR A CA 1
ATOM 2011 C C . TYR A 1 256 ? 25.977 10.082 -8.744 1.00 84.31 256 TYR A C 1
ATOM 2013 O O . TYR A 1 256 ? 26.666 9.120 -8.417 1.00 84.31 256 TYR A O 1
ATOM 2021 N N . GLU A 1 257 ? 25.621 11.032 -7.878 1.00 87.06 257 GLU A N 1
ATOM 2022 C CA . GLU A 1 257 ? 26.050 11.086 -6.472 1.00 87.06 257 GLU A CA 1
ATOM 2023 C C . GLU A 1 257 ? 25.612 9.853 -5.675 1.00 87.06 257 GLU A C 1
ATOM 2025 O O . GLU A 1 257 ? 26.369 9.329 -4.863 1.00 87.06 257 GLU A O 1
ATOM 2030 N N . MET A 1 258 ? 24.402 9.348 -5.931 1.00 85.75 258 MET A N 1
ATOM 2031 C CA . MET A 1 258 ? 23.895 8.131 -5.292 1.00 85.75 258 MET A CA 1
ATOM 2032 C C . MET A 1 258 ? 24.502 6.842 -5.864 1.00 85.75 258 MET A C 1
ATOM 2034 O O . MET A 1 258 ? 24.175 5.764 -5.371 1.00 85.75 258 MET A O 1
ATOM 2038 N N . GLY A 1 259 ? 25.312 6.915 -6.927 1.00 84.88 259 GLY A N 1
ATOM 2039 C CA . GLY A 1 259 ? 25.793 5.727 -7.630 1.00 84.88 259 GLY A CA 1
ATOM 2040 C C . GLY A 1 259 ? 24.639 4.856 -8.139 1.00 84.88 259 GLY A C 1
ATOM 2041 O O . GLY A 1 259 ? 24.679 3.634 -8.032 1.00 84.88 259 GLY A O 1
ATOM 2042 N N . ALA A 1 260 ? 23.572 5.471 -8.651 1.00 79.06 260 ALA A N 1
ATOM 2043 C CA . ALA A 1 260 ? 22.393 4.767 -9.142 1.00 79.06 260 ALA A CA 1
ATOM 2044 C C . ALA A 1 260 ? 22.404 4.658 -10.678 1.00 79.06 260 ALA A C 1
ATOM 2046 O O . ALA A 1 260 ? 22.853 5.555 -11.397 1.00 79.06 260 ALA A O 1
ATOM 2047 N N . GLY A 1 261 ? 21.877 3.552 -11.207 1.00 85.00 261 GLY A N 1
ATOM 2048 C CA . GLY A 1 261 ? 21.779 3.327 -12.652 1.00 85.00 261 GLY A CA 1
ATOM 2049 C C . GLY A 1 261 ? 23.145 3.187 -13.333 1.00 85.00 261 GLY A C 1
ATOM 2050 O O . GLY A 1 261 ? 24.065 2.596 -12.777 1.00 85.00 261 GLY A O 1
ATOM 2051 N N . ILE A 1 262 ? 23.286 3.733 -14.548 1.00 82.12 262 ILE A N 1
ATOM 2052 C CA . ILE A 1 262 ? 24.533 3.630 -15.329 1.00 82.12 262 ILE A CA 1
ATOM 2053 C C . ILE A 1 262 ? 25.715 4.314 -14.629 1.00 82.12 262 ILE A C 1
ATOM 2055 O O . ILE A 1 262 ? 26.853 3.905 -14.828 1.00 82.12 262 ILE A O 1
ATOM 2059 N N . HIS A 1 263 ? 25.465 5.337 -13.807 1.00 82.19 263 HIS A N 1
ATOM 2060 C CA . HIS A 1 263 ? 26.515 6.095 -13.128 1.00 82.19 263 HIS A CA 1
ATOM 2061 C C . HIS A 1 263 ? 27.112 5.357 -11.927 1.00 82.19 263 HIS A C 1
ATOM 2063 O O . HIS A 1 263 ? 28.280 5.578 -11.631 1.00 82.19 263 HIS A O 1
ATOM 2069 N N . GLY A 1 264 ? 26.358 4.440 -11.313 1.00 82.88 264 GLY A N 1
ATOM 2070 C CA . GLY A 1 264 ? 26.845 3.563 -10.243 1.00 82.88 264 GLY A CA 1
ATOM 2071 C C . GLY A 1 264 ? 27.762 2.436 -10.693 1.00 82.88 264 GLY A C 1
ATOM 2072 O O . GLY A 1 264 ? 28.430 1.823 -9.870 1.00 82.88 264 GLY A O 1
ATOM 2073 N N . LEU A 1 265 ? 27.783 2.151 -11.994 1.00 88.56 265 LEU A N 1
ATOM 2074 C CA . LEU A 1 265 ? 28.580 1.069 -12.547 1.00 88.56 265 LEU A CA 1
ATOM 2075 C C . LEU A 1 265 ? 30.038 1.505 -12.723 1.00 88.56 265 LEU A C 1
ATOM 2077 O O . LEU A 1 265 ? 30.334 2.573 -13.281 1.00 88.56 265 LEU A O 1
ATOM 2081 N N . SER A 1 266 ? 30.955 0.631 -12.322 1.00 88.12 266 SER A N 1
ATOM 2082 C CA . SER A 1 266 ? 32.373 0.720 -12.668 1.00 88.12 266 SER A CA 1
ATOM 2083 C C . SER A 1 266 ? 32.583 0.669 -14.190 1.00 88.12 266 SER A C 1
ATOM 2085 O O . SER A 1 266 ? 31.695 0.290 -14.959 1.00 88.12 266 SER A O 1
ATOM 2087 N N . ALA A 1 267 ? 33.769 1.056 -14.670 1.00 85.75 267 ALA A N 1
ATOM 2088 C CA . ALA A 1 267 ? 34.075 1.032 -16.105 1.00 85.75 267 ALA A CA 1
ATOM 2089 C C . ALA A 1 267 ? 33.922 -0.375 -16.722 1.00 85.75 267 ALA A C 1
ATOM 2091 O O . ALA A 1 267 ? 33.421 -0.513 -17.841 1.00 85.75 267 ALA A O 1
ATOM 2092 N N . THR A 1 268 ? 34.293 -1.420 -15.978 1.00 86.38 268 THR A N 1
ATOM 2093 C CA . THR A 1 268 ? 34.151 -2.825 -16.386 1.00 86.38 268 THR A CA 1
ATOM 2094 C C . THR A 1 268 ? 32.687 -3.261 -16.426 1.00 86.38 268 THR A C 1
ATOM 2096 O O . THR A 1 268 ? 32.264 -3.901 -17.388 1.00 86.38 268 THR A O 1
ATOM 2099 N N . GLU A 1 269 ? 31.872 -2.853 -15.453 1.00 87.44 269 GLU A N 1
ATOM 2100 C CA . GLU A 1 269 ? 30.432 -3.137 -15.443 1.00 87.44 269 GLU A CA 1
ATOM 2101 C C . GLU A 1 269 ? 29.683 -2.386 -16.547 1.00 87.44 269 GLU A C 1
ATOM 2103 O O . GLU A 1 269 ? 28.819 -2.966 -17.205 1.00 87.44 269 GLU A O 1
ATOM 2108 N N . LYS A 1 270 ? 30.045 -1.123 -16.814 1.00 88.38 270 LYS A N 1
ATOM 2109 C CA . LYS A 1 270 ? 29.524 -0.355 -17.959 1.00 88.38 270 LYS A CA 1
ATOM 2110 C C . LYS A 1 270 ? 29.832 -1.063 -19.271 1.00 88.38 270 LYS A C 1
ATOM 2112 O O . LYS A 1 270 ? 28.952 -1.191 -20.124 1.00 88.38 270 LYS A O 1
ATOM 2117 N N . LYS A 1 271 ? 31.064 -1.558 -19.419 1.00 84.12 271 LYS A N 1
ATOM 2118 C CA . LYS A 1 271 ? 31.494 -2.338 -20.582 1.00 84.12 271 LYS A CA 1
ATOM 2119 C C . LYS A 1 271 ? 30.662 -3.615 -20.733 1.00 84.12 271 LYS A C 1
ATOM 2121 O O . LYS A 1 271 ? 30.092 -3.838 -21.799 1.00 84.12 271 LYS A O 1
ATOM 2126 N N . ALA A 1 272 ? 30.504 -4.393 -19.665 1.00 87.06 272 ALA A N 1
ATOM 2127 C CA . ALA A 1 272 ? 29.704 -5.617 -19.678 1.00 87.06 272 ALA A CA 1
ATOM 2128 C C . ALA A 1 272 ? 28.214 -5.352 -19.974 1.00 87.06 272 ALA A C 1
ATOM 2130 O O . ALA A 1 272 ? 27.594 -6.076 -20.753 1.00 87.06 272 ALA A O 1
ATOM 2131 N N . ALA A 1 273 ? 27.628 -4.300 -19.396 1.00 86.00 273 ALA A N 1
ATOM 2132 C CA . ALA A 1 273 ? 26.248 -3.897 -19.664 1.00 86.00 273 ALA A CA 1
ATOM 2133 C C . ALA A 1 273 ? 26.056 -3.465 -21.127 1.00 86.00 273 ALA A C 1
ATOM 2135 O O . ALA A 1 273 ? 25.077 -3.858 -21.764 1.00 86.00 273 ALA A O 1
ATOM 2136 N N . SER A 1 274 ? 27.017 -2.717 -21.679 1.00 84.69 274 SER A N 1
ATOM 2137 C CA . SER A 1 274 ? 27.040 -2.331 -23.092 1.00 84.69 274 SER A CA 1
ATOM 2138 C C . SER A 1 274 ? 27.098 -3.557 -24.010 1.00 84.69 274 SER A C 1
ATOM 2140 O O . SER A 1 274 ? 26.267 -3.693 -24.907 1.00 84.69 274 SER A O 1
ATOM 2142 N N . GLN A 1 275 ? 28.000 -4.507 -23.738 1.00 84.44 275 GLN A N 1
ATOM 2143 C CA . GLN A 1 275 ? 28.091 -5.762 -24.490 1.00 84.44 275 GLN A CA 1
ATOM 2144 C C . GLN A 1 275 ? 26.783 -6.561 -24.426 1.00 84.44 275 GLN A C 1
ATOM 2146 O O . GLN A 1 275 ? 26.270 -6.974 -25.465 1.00 84.44 275 GLN A O 1
ATOM 2151 N N . LYS A 1 276 ? 26.187 -6.717 -23.234 1.00 85.62 276 LYS A N 1
ATOM 2152 C CA . LYS A 1 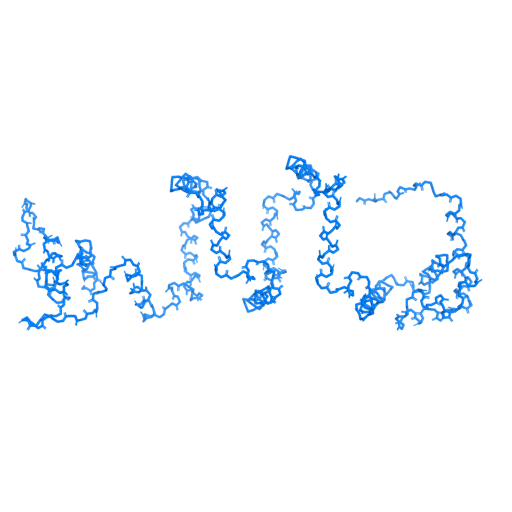276 ? 24.883 -7.384 -23.070 1.00 85.62 276 LYS A CA 1
ATOM 2153 C C . LYS A 1 276 ? 23.782 -6.703 -23.883 1.00 85.62 276 LYS A C 1
ATOM 2155 O O . LYS A 1 276 ? 22.967 -7.395 -24.483 1.00 85.62 276 LYS A O 1
ATOM 2160 N N . ALA A 1 277 ? 23.764 -5.370 -23.932 1.00 82.06 277 ALA A N 1
ATOM 2161 C CA . ALA A 1 277 ? 22.788 -4.610 -24.711 1.00 82.06 277 ALA A CA 1
ATOM 2162 C C . ALA A 1 277 ? 22.983 -4.750 -26.232 1.00 82.06 277 ALA A C 1
ATOM 2164 O O . ALA A 1 277 ? 22.012 -4.689 -26.984 1.00 82.06 277 ALA A O 1
ATOM 2165 N N . ILE A 1 278 ? 24.221 -4.926 -26.698 1.00 77.12 278 ILE A N 1
ATOM 2166 C CA . ILE A 1 278 ? 24.535 -5.212 -28.106 1.00 77.12 278 ILE A CA 1
ATOM 2167 C C . ILE A 1 278 ? 24.078 -6.638 -28.456 1.00 77.12 278 ILE A C 1
ATOM 2169 O O . ILE A 1 278 ? 23.335 -6.825 -29.420 1.00 77.12 278 ILE A O 1
ATOM 2173 N N . ILE A 1 279 ? 24.422 -7.621 -27.619 1.00 78.00 279 ILE A N 1
ATOM 2174 C CA . ILE A 1 279 ? 24.049 -9.034 -27.803 1.00 78.00 279 ILE A CA 1
ATOM 2175 C C . ILE A 1 279 ? 22.530 -9.226 -27.769 1.00 78.00 279 ILE A C 1
ATOM 2177 O O . ILE A 1 279 ? 21.988 -9.941 -28.606 1.00 78.00 279 ILE A O 1
ATOM 2181 N N . SER A 1 280 ? 21.813 -8.560 -26.858 1.00 69.62 280 SER A N 1
ATOM 2182 C CA . SER A 1 280 ? 20.349 -8.675 -26.771 1.00 69.62 280 SER A CA 1
ATOM 2183 C C . SER A 1 280 ? 19.620 -8.116 -27.995 1.00 69.62 280 SER A C 1
ATOM 2185 O O . SER A 1 280 ? 18.487 -8.502 -28.267 1.00 69.62 280 SER A O 1
ATOM 2187 N N . ARG A 1 281 ? 20.278 -7.244 -28.769 1.00 70.50 281 ARG A N 1
ATOM 2188 C CA . ARG A 1 281 ? 19.804 -6.769 -30.079 1.00 70.50 281 ARG A CA 1
ATOM 2189 C C . ARG A 1 281 ? 20.210 -7.697 -31.232 1.00 70.50 281 ARG A C 1
ATOM 2191 O O . ARG A 1 281 ? 20.010 -7.330 -32.386 1.00 70.50 281 ARG A O 1
ATOM 2198 N N . GLY A 1 282 ? 20.810 -8.852 -30.936 1.00 68.81 282 GLY A N 1
ATOM 2199 C CA . GLY A 1 282 ? 21.322 -9.807 -31.920 1.00 68.81 282 GLY A CA 1
ATOM 2200 C C . GLY A 1 282 ? 22.614 -9.362 -32.610 1.00 68.81 282 GLY A C 1
ATOM 2201 O O . GLY A 1 282 ? 22.949 -9.891 -33.665 1.00 68.81 282 GLY A O 1
ATOM 2202 N N . GLN A 1 283 ? 23.327 -8.374 -32.063 1.00 78.94 283 GLN A N 1
ATOM 2203 C CA . GLN A 1 283 ? 24.566 -7.855 -32.645 1.00 78.94 283 GLN A CA 1
ATOM 2204 C C . GLN A 1 283 ? 25.791 -8.471 -31.960 1.00 78.94 283 GLN A C 1
ATOM 2206 O O . GLN A 1 283 ? 25.762 -8.789 -30.772 1.00 78.94 283 GLN A O 1
ATOM 2211 N N . ILE A 1 284 ? 26.894 -8.598 -32.699 1.00 80.19 284 ILE A N 1
ATOM 2212 C CA . ILE A 1 284 ? 28.167 -9.101 -32.166 1.00 80.19 284 ILE A CA 1
ATOM 2213 C C . ILE A 1 284 ? 29.038 -7.898 -31.765 1.00 80.19 284 ILE A C 1
ATOM 2215 O O . ILE A 1 284 ? 29.234 -6.999 -32.586 1.00 80.19 284 ILE A O 1
ATOM 2219 N N . PRO A 1 285 ? 29.550 -7.809 -30.524 1.00 84.62 285 PRO A N 1
ATOM 2220 C CA . PRO A 1 285 ? 30.494 -6.761 -30.131 1.00 84.62 285 PRO A CA 1
ATOM 2221 C C . PRO A 1 285 ? 31.776 -6.767 -30.984 1.00 84.62 285 PRO A C 1
ATOM 2223 O O . PRO A 1 285 ? 32.145 -7.780 -31.566 1.00 84.62 285 PRO A O 1
ATOM 2226 N N . TRP A 1 286 ? 32.472 -5.635 -31.070 1.00 79.06 286 TRP A N 1
ATOM 2227 C CA . TRP A 1 286 ? 33.727 -5.501 -31.834 1.00 79.06 286 TRP A CA 1
ATOM 2228 C C . TRP A 1 286 ? 34.951 -6.150 -31.165 1.00 79.06 286 TRP A C 1
ATOM 2230 O O . TRP A 1 286 ? 36.022 -6.179 -31.750 1.00 79.06 286 TRP A O 1
ATOM 2240 N N . GLU A 1 287 ? 34.808 -6.640 -29.934 1.00 70.19 287 GLU A N 1
ATOM 2241 C CA . GLU A 1 287 ? 35.929 -7.047 -29.072 1.00 70.19 287 GLU A CA 1
ATOM 2242 C C . GLU A 1 287 ? 36.191 -8.558 -29.070 1.00 70.19 287 GLU A C 1
ATOM 2244 O O . GLU A 1 287 ? 37.077 -9.034 -28.363 1.00 70.19 287 GLU A O 1
ATOM 2249 N N . ASN A 1 288 ? 35.437 -9.326 -29.858 1.00 64.00 288 ASN A N 1
ATOM 2250 C CA . ASN A 1 288 ? 35.805 -10.707 -30.125 1.00 64.00 288 ASN A CA 1
ATOM 2251 C C . ASN A 1 288 ? 36.916 -10.648 -31.170 1.00 64.00 288 ASN A C 1
ATOM 2253 O O . ASN A 1 288 ? 36.618 -10.476 -32.348 1.00 64.00 288 ASN A O 1
ATOM 2257 N N . HIS A 1 289 ? 38.176 -10.713 -30.729 1.00 63.97 289 HIS A N 1
ATOM 2258 C CA . HIS A 1 289 ? 39.358 -10.771 -31.593 1.00 63.97 289 HIS A CA 1
ATOM 2259 C C . HIS A 1 289 ? 39.321 -12.047 -32.449 1.00 63.97 289 HIS A C 1
ATOM 2261 O O . HIS A 1 289 ? 39.984 -13.041 -32.161 1.00 63.97 289 HIS A O 1
ATOM 2267 N N . ILE A 1 290 ? 38.476 -12.044 -33.476 1.00 69.88 290 ILE A N 1
ATOM 2268 C CA . ILE A 1 290 ? 38.518 -13.008 -34.561 1.00 69.88 290 ILE A CA 1
ATOM 2269 C C . ILE A 1 290 ? 39.648 -12.513 -35.449 1.00 69.88 290 ILE A C 1
ATOM 2271 O O . ILE A 1 290 ? 39.562 -11.420 -36.011 1.00 69.88 290 ILE A O 1
ATOM 2275 N N . PHE A 1 291 ? 40.726 -13.284 -35.490 1.00 79.19 291 PHE A N 1
ATOM 2276 C CA . PHE A 1 291 ? 41.857 -13.019 -36.362 1.00 79.19 291 PHE A CA 1
ATOM 2277 C C . PHE A 1 291 ? 41.568 -13.604 -37.735 1.00 79.19 291 PHE A C 1
ATOM 2279 O O . PHE A 1 291 ? 41.122 -14.748 -37.847 1.00 79.19 291 PHE A O 1
ATOM 2286 N N . ASP A 1 292 ? 41.830 -12.815 -38.765 1.00 75.62 292 ASP A N 1
ATOM 2287 C CA . ASP A 1 292 ? 41.893 -13.321 -40.123 1.00 75.62 292 ASP A CA 1
ATOM 2288 C C . ASP A 1 292 ? 43.180 -14.158 -40.271 1.00 75.62 292 ASP A C 1
ATOM 2290 O O . ASP A 1 292 ? 44.274 -13.629 -40.048 1.00 75.62 292 ASP A O 1
ATOM 2294 N N . PRO A 1 293 ? 43.085 -15.458 -40.609 1.00 73.38 293 PRO A N 1
ATOM 2295 C CA . PRO A 1 293 ? 44.252 -16.322 -40.743 1.00 73.38 293 PRO A CA 1
ATOM 2296 C C . PRO A 1 293 ? 45.195 -15.910 -41.883 1.00 73.38 293 PRO A C 1
ATOM 2298 O O . PRO A 1 293 ? 46.368 -16.272 -41.830 1.00 73.38 293 PRO A O 1
ATOM 2301 N N . GLU A 1 294 ? 44.725 -15.169 -42.892 1.00 81.00 294 GLU A N 1
ATOM 2302 C CA . GLU A 1 294 ? 45.566 -14.745 -44.021 1.00 81.00 294 GLU A CA 1
ATOM 2303 C C . GLU A 1 294 ? 46.361 -13.475 -43.706 1.00 81.00 294 GLU A C 1
ATOM 2305 O O . GLU A 1 294 ? 47.550 -13.388 -44.014 1.00 81.00 294 GLU A O 1
ATOM 2310 N N . THR A 1 295 ? 45.718 -12.484 -43.085 1.00 81.50 295 THR A N 1
ATOM 2311 C CA . THR A 1 295 ? 46.346 -11.183 -42.803 1.00 81.50 295 THR A CA 1
ATOM 2312 C C . THR A 1 295 ? 46.928 -11.073 -41.395 1.00 81.50 295 THR A C 1
ATOM 2314 O O . THR A 1 295 ? 47.734 -10.180 -41.137 1.00 81.50 295 THR A O 1
ATOM 2317 N N . GLY A 1 296 ? 46.523 -11.948 -40.469 1.00 85.50 296 GLY A N 1
ATOM 2318 C CA . GLY A 1 296 ? 46.890 -11.873 -39.052 1.00 85.50 296 GLY A CA 1
ATOM 2319 C C . GLY A 1 296 ? 46.278 -10.676 -38.313 1.00 85.50 296 GLY A C 1
ATOM 2320 O O . GLY A 1 296 ? 46.619 -10.431 -37.156 1.00 85.50 296 GLY A O 1
ATOM 2321 N N . LEU A 1 297 ? 45.389 -9.919 -38.962 1.00 86.31 297 LEU A N 1
ATOM 2322 C CA . LEU A 1 297 ? 44.705 -8.771 -38.377 1.00 86.31 297 LEU A CA 1
ATOM 2323 C C . LEU A 1 297 ? 43.399 -9.216 -37.719 1.00 86.31 297 LEU A C 1
ATOM 2325 O O . LEU A 1 297 ? 42.689 -10.081 -38.231 1.00 86.31 297 LEU A O 1
ATOM 2329 N N . ASP A 1 298 ? 43.055 -8.602 -36.588 1.00 89.44 298 ASP A N 1
ATOM 2330 C CA . ASP A 1 298 ? 41.706 -8.750 -36.049 1.00 89.44 298 ASP A CA 1
ATOM 2331 C C . ASP A 1 298 ? 40.696 -7.903 -36.845 1.00 89.44 298 ASP A C 1
ATOM 2333 O O . ASP A 1 298 ? 41.054 -6.971 -37.575 1.00 89.44 298 ASP A O 1
ATOM 2337 N N . GLU A 1 299 ? 39.409 -8.222 -36.693 1.00 90.56 299 GLU A N 1
ATOM 2338 C CA . GLU A 1 299 ? 38.311 -7.532 -37.383 1.00 90.56 299 GLU A CA 1
ATOM 2339 C C . GLU A 1 299 ? 38.376 -6.000 -37.239 1.00 90.56 299 GLU A C 1
ATOM 2341 O O . GLU A 1 299 ? 38.057 -5.249 -38.167 1.00 90.56 299 GLU A O 1
ATOM 2346 N N . HIS A 1 300 ? 38.810 -5.529 -36.071 1.00 89.50 300 HIS A N 1
ATOM 2347 C CA . HIS A 1 300 ? 38.920 -4.114 -35.760 1.00 89.50 300 HIS A CA 1
ATOM 2348 C C . HIS A 1 300 ? 40.018 -3.440 -36.595 1.00 89.50 300 HIS A C 1
ATOM 2350 O O . HIS A 1 300 ? 39.764 -2.424 -37.247 1.00 89.50 300 HIS A O 1
ATOM 2356 N N . HIS A 1 301 ? 41.229 -3.999 -36.607 1.00 89.38 301 HIS A N 1
ATOM 2357 C CA . HIS A 1 301 ? 42.347 -3.485 -37.400 1.00 89.38 301 HIS A CA 1
ATOM 2358 C C . HIS A 1 301 ? 42.068 -3.584 -38.897 1.00 89.38 301 HIS A C 1
ATOM 2360 O O . HIS A 1 301 ? 42.341 -2.635 -39.635 1.00 89.38 301 HIS A O 1
ATOM 2366 N N . TYR A 1 302 ? 41.443 -4.677 -39.335 1.00 93.31 302 TYR A N 1
ATOM 2367 C CA . TYR A 1 302 ? 41.052 -4.830 -40.727 1.00 93.31 302 TYR A CA 1
ATOM 2368 C C . TYR A 1 302 ? 40.043 -3.754 -41.144 1.00 93.31 302 TYR A C 1
ATOM 2370 O O . TYR A 1 302 ? 40.240 -3.076 -42.150 1.00 93.31 302 TYR A O 1
ATOM 2378 N N . CYS A 1 303 ? 39.021 -3.478 -40.323 1.00 93.06 303 CYS A N 1
ATOM 2379 C CA . CYS A 1 303 ? 38.078 -2.387 -40.585 1.00 93.06 303 CYS A CA 1
ATOM 2380 C C . CYS A 1 303 ? 38.785 -1.030 -40.750 1.00 93.06 303 CYS A C 1
ATOM 2382 O O . CYS A 1 303 ? 38.377 -0.224 -41.589 1.00 93.06 303 CYS A O 1
ATOM 2384 N N . LEU A 1 304 ? 39.835 -0.760 -39.968 1.00 92.19 304 LEU A N 1
ATOM 2385 C CA . LEU A 1 304 ? 40.618 0.472 -40.086 1.00 92.19 304 LEU A CA 1
ATOM 2386 C C . LEU A 1 304 ? 41.397 0.546 -41.398 1.00 92.19 304 LEU A C 1
ATOM 2388 O O . LEU A 1 304 ? 41.444 1.612 -42.010 1.00 92.19 304 LEU A O 1
ATOM 2392 N N . GLN A 1 305 ? 41.951 -0.574 -41.855 1.00 94.19 305 GLN A N 1
ATOM 2393 C CA . GLN A 1 305 ? 42.595 -0.653 -43.160 1.00 94.19 305 GLN A CA 1
ATOM 2394 C C . GLN A 1 305 ? 41.592 -0.359 -44.284 1.00 94.19 305 GLN A C 1
ATOM 2396 O O . GLN A 1 305 ? 41.873 0.476 -45.142 1.00 94.19 305 GLN A O 1
ATOM 2401 N N . LEU A 1 306 ? 40.394 -0.956 -44.240 1.00 95.25 306 LEU A N 1
ATOM 2402 C CA . LEU A 1 306 ? 39.352 -0.716 -45.247 1.00 95.25 306 LEU A CA 1
ATOM 2403 C C . LEU A 1 306 ? 38.861 0.740 -45.259 1.00 95.25 306 LEU A C 1
ATOM 2405 O O . LEU A 1 306 ? 38.525 1.266 -46.316 1.00 95.25 306 LEU A O 1
ATOM 2409 N N . LEU A 1 307 ? 38.825 1.413 -44.103 1.00 94.75 307 LEU A N 1
ATOM 2410 C CA . LEU A 1 307 ? 38.448 2.830 -44.021 1.00 94.75 307 LEU A CA 1
ATOM 2411 C C . LEU A 1 307 ? 39.449 3.757 -44.730 1.00 94.75 307 LEU A C 1
ATOM 2413 O O . LEU A 1 307 ? 39.034 4.815 -45.210 1.00 94.75 307 LEU A O 1
ATOM 2417 N N . SER A 1 308 ? 40.723 3.366 -44.791 1.00 94.06 308 SER A N 1
ATOM 2418 C CA . SER A 1 308 ? 41.806 4.114 -45.446 1.00 94.06 308 SER A CA 1
ATOM 2419 C C . SER A 1 308 ? 42.044 3.692 -46.897 1.00 94.06 308 SER A C 1
ATOM 2421 O O . SER A 1 308 ? 42.707 4.410 -47.642 1.00 94.06 308 SER A O 1
ATOM 2423 N N . ASP A 1 309 ? 41.516 2.541 -47.311 1.00 95.88 309 ASP A N 1
ATOM 2424 C CA . ASP A 1 309 ? 41.733 1.989 -48.644 1.00 95.88 309 ASP A CA 1
ATOM 2425 C C . ASP A 1 309 ? 40.963 2.810 -49.708 1.00 95.88 309 ASP A C 1
ATOM 2427 O O . ASP A 1 309 ? 39.737 2.982 -49.593 1.00 95.88 309 ASP A O 1
ATOM 2431 N N . PRO A 1 310 ? 41.649 3.326 -50.751 1.00 96.44 310 PRO A N 1
ATOM 2432 C CA . PRO A 1 310 ? 41.025 4.061 -51.849 1.00 96.44 310 PRO A CA 1
ATOM 2433 C C . PRO A 1 310 ? 39.882 3.305 -52.529 1.00 96.44 310 PRO A C 1
ATOM 2435 O O . PRO A 1 310 ? 38.937 3.943 -52.989 1.00 96.44 310 PRO A O 1
ATOM 2438 N N . LYS A 1 311 ? 39.911 1.963 -52.552 1.00 97.25 311 LYS A N 1
ATOM 2439 C CA . LYS A 1 311 ? 38.871 1.148 -53.206 1.00 97.25 311 LYS A CA 1
ATOM 2440 C C . LYS A 1 311 ? 37.493 1.288 -52.556 1.00 97.25 311 LYS A C 1
ATOM 2442 O O . LYS A 1 311 ? 36.477 1.055 -53.206 1.00 97.25 311 LYS A O 1
ATOM 2447 N N . PHE A 1 312 ? 37.448 1.678 -51.280 1.00 96.75 312 PHE A N 1
ATOM 2448 C CA . PHE A 1 312 ? 36.202 1.963 -50.572 1.00 96.75 312 PHE A CA 1
ATOM 2449 C C . PHE A 1 312 ? 35.884 3.453 -50.511 1.00 96.75 312 PHE A C 1
ATOM 2451 O O . PHE A 1 312 ? 34.949 3.834 -49.811 1.00 96.75 312 PHE A O 1
ATOM 2458 N N . GLN A 1 313 ? 36.607 4.316 -51.220 1.00 96.19 313 GLN A N 1
ATOM 2459 C CA . GLN A 1 313 ? 36.234 5.722 -51.344 1.00 96.19 313 GLN A CA 1
ATOM 2460 C C . GLN A 1 313 ? 35.408 5.916 -52.618 1.00 96.19 313 GLN A C 1
ATOM 2462 O O . GLN A 1 313 ? 35.787 5.491 -53.702 1.00 96.19 313 GLN A O 1
ATOM 2467 N N . ILE A 1 314 ? 34.253 6.561 -52.484 1.00 94.94 314 ILE A N 1
ATOM 2468 C CA . ILE A 1 314 ? 33.395 6.961 -53.596 1.00 94.94 314 ILE A CA 1
ATOM 2469 C C . ILE A 1 314 ? 33.521 8.469 -53.757 1.00 94.94 314 ILE A C 1
ATOM 2471 O O . ILE A 1 314 ? 33.277 9.225 -52.812 1.00 94.94 314 ILE A O 1
ATOM 2475 N N . GLN A 1 315 ? 33.836 8.911 -54.970 1.00 94.25 315 GLN A N 1
ATOM 2476 C CA . GLN A 1 315 ? 33.780 10.321 -55.324 1.00 94.25 315 GLN A CA 1
ATOM 2477 C C . GLN A 1 315 ? 32.325 10.727 -55.589 1.00 94.25 315 GLN A C 1
ATOM 2479 O O . GLN A 1 315 ? 31.643 10.143 -56.434 1.00 94.25 315 GLN A O 1
ATOM 2484 N N . ARG A 1 316 ? 31.824 11.726 -54.856 1.00 92.69 316 ARG A N 1
ATOM 2485 C CA . ARG A 1 316 ? 30.492 12.305 -55.073 1.00 92.69 316 ARG A CA 1
ATOM 2486 C C . ARG A 1 316 ? 30.614 13.824 -55.167 1.00 92.69 316 ARG A C 1
ATOM 2488 O O . ARG A 1 316 ? 30.522 14.523 -54.157 1.00 92.69 316 ARG A O 1
ATOM 2495 N N . GLY A 1 317 ? 30.823 14.313 -56.389 1.00 92.62 317 GLY A N 1
ATOM 2496 C CA . GLY A 1 317 ? 31.236 15.697 -56.640 1.00 92.62 317 GLY A CA 1
ATOM 2497 C C . GLY A 1 317 ? 32.648 15.937 -56.104 1.00 92.62 317 GLY A C 1
ATOM 2498 O O . GLY A 1 317 ? 33.514 15.077 -56.251 1.00 92.62 317 GLY A O 1
ATOM 2499 N N . ASP A 1 318 ? 32.849 17.051 -55.400 1.00 92.88 318 ASP A N 1
ATOM 2500 C CA . ASP A 1 318 ? 34.152 17.428 -54.823 1.00 92.88 318 ASP A CA 1
ATOM 2501 C C . ASP A 1 318 ? 34.470 16.721 -53.493 1.00 92.88 318 ASP A C 1
ATOM 2503 O O . ASP A 1 318 ? 35.478 17.004 -52.846 1.00 92.88 318 ASP A O 1
ATOM 2507 N N . LYS A 1 319 ? 33.593 15.819 -53.034 1.00 93.00 319 LYS A N 1
ATOM 2508 C CA . LYS A 1 319 ? 33.741 15.118 -51.754 1.00 93.00 319 LYS A CA 1
ATOM 2509 C C . LYS A 1 319 ? 34.059 13.644 -51.972 1.00 93.00 319 LYS A C 1
ATOM 2511 O O . LYS A 1 319 ? 33.319 12.937 -52.656 1.00 93.00 319 LYS A O 1
ATOM 2516 N N . ASN A 1 320 ? 35.095 13.170 -51.285 1.00 92.62 320 ASN A N 1
ATOM 2517 C CA . ASN A 1 320 ? 35.378 11.746 -51.130 1.00 92.62 320 ASN A CA 1
ATOM 2518 C C . ASN A 1 320 ? 34.602 11.201 -49.926 1.00 92.62 320 ASN A C 1
ATOM 2520 O O . ASN A 1 320 ? 34.778 11.656 -48.794 1.00 92.62 320 ASN A O 1
ATOM 2524 N N . LEU A 1 321 ? 33.706 10.246 -50.177 1.00 93.94 321 LEU A N 1
ATOM 2525 C CA . LEU A 1 321 ? 32.885 9.596 -49.160 1.00 93.94 321 LEU A CA 1
ATOM 2526 C C . LEU A 1 321 ? 33.265 8.125 -49.043 1.00 93.94 321 LEU A C 1
ATOM 2528 O O . LEU A 1 321 ? 33.302 7.403 -50.030 1.00 93.94 321 LEU A O 1
ATOM 2532 N N . THR A 1 322 ? 33.456 7.647 -47.821 1.00 96.62 322 THR A N 1
ATOM 2533 C CA . THR A 1 322 ? 33.729 6.229 -47.581 1.00 96.62 322 THR A CA 1
ATOM 2534 C C . THR A 1 322 ? 32.467 5.380 -47.802 1.00 96.62 322 THR A C 1
ATOM 2536 O O . THR A 1 322 ? 31.415 5.651 -47.212 1.00 96.62 322 THR A O 1
ATOM 2539 N N . ASN A 1 323 ? 32.562 4.322 -48.608 1.00 97.00 323 ASN A N 1
ATOM 2540 C CA . ASN A 1 323 ? 31.516 3.334 -48.855 1.00 97.00 323 ASN A CA 1
ATOM 2541 C C . ASN A 1 323 ? 31.367 2.380 -47.664 1.00 97.00 323 ASN A C 1
ATOM 2543 O O . ASN A 1 323 ? 31.790 1.226 -47.682 1.00 97.00 323 ASN A O 1
ATOM 2547 N N . LEU A 1 324 ? 30.723 2.876 -46.611 1.00 96.12 324 LEU A N 1
ATOM 2548 C CA . LEU A 1 324 ? 30.509 2.130 -45.371 1.00 96.12 324 LEU A CA 1
ATOM 2549 C C . LEU A 1 324 ? 29.699 0.833 -45.555 1.00 96.12 324 LEU A C 1
ATOM 2551 O O . LEU A 1 324 ? 29.775 -0.038 -44.694 1.00 96.12 324 LEU A O 1
ATOM 2555 N N . GLN A 1 325 ? 28.902 0.716 -46.626 1.00 96.44 325 GLN A N 1
ATOM 2556 C CA . GLN A 1 325 ? 28.167 -0.517 -46.920 1.00 96.44 325 GLN A CA 1
ATOM 2557 C C . GLN A 1 325 ? 29.120 -1.592 -47.449 1.00 96.44 325 GLN A C 1
ATOM 2559 O O . GLN A 1 325 ? 29.178 -2.665 -46.866 1.00 96.44 325 GLN A O 1
ATOM 2564 N N . ALA A 1 326 ? 29.938 -1.263 -48.453 1.00 97.19 326 ALA A N 1
ATOM 2565 C CA . ALA A 1 326 ? 30.923 -2.199 -48.993 1.00 97.19 326 ALA A CA 1
ATOM 2566 C C . ALA A 1 326 ? 31.943 -2.655 -47.935 1.00 97.19 326 ALA A C 1
ATOM 2568 O O . ALA A 1 326 ? 32.322 -3.819 -47.914 1.00 97.19 326 ALA A O 1
ATOM 2569 N N . ILE A 1 327 ? 32.328 -1.773 -47.006 1.00 96.88 327 ILE A N 1
ATOM 2570 C CA . ILE A 1 327 ? 33.174 -2.149 -45.861 1.00 96.88 327 ILE A CA 1
ATOM 2571 C C . ILE A 1 327 ? 32.462 -3.152 -44.943 1.00 96.88 327 ILE A C 1
ATOM 2573 O O . ILE A 1 327 ? 33.073 -4.120 -44.500 1.00 96.88 327 ILE A O 1
ATOM 2577 N N . ALA A 1 328 ? 31.175 -2.939 -44.644 1.00 94.94 328 ALA A N 1
ATOM 2578 C CA . ALA A 1 328 ? 30.408 -3.869 -43.817 1.00 94.94 328 ALA A CA 1
ATOM 2579 C C . ALA A 1 328 ? 30.269 -5.242 -44.491 1.00 94.94 328 ALA A C 1
ATOM 2581 O O . ALA A 1 328 ? 30.412 -6.262 -43.820 1.00 94.94 328 ALA A O 1
ATOM 2582 N N . ASP A 1 329 ? 30.021 -5.260 -45.800 1.00 96.19 329 ASP A N 1
ATOM 2583 C CA . ASP A 1 329 ? 29.897 -6.488 -46.586 1.00 96.19 329 ASP A CA 1
ATOM 2584 C C . ASP A 1 329 ? 31.226 -7.257 -46.622 1.00 96.19 329 ASP A C 1
ATOM 2586 O O . ASP A 1 329 ? 31.237 -8.468 -46.406 1.00 96.19 329 ASP A O 1
ATOM 2590 N N . GLU A 1 330 ? 32.351 -6.553 -46.778 1.00 96.06 330 GLU A N 1
ATOM 2591 C CA . GLU A 1 330 ? 33.684 -7.163 -46.759 1.00 96.06 330 GLU A CA 1
ATOM 2592 C C . GLU A 1 330 ? 34.044 -7.741 -45.381 1.00 96.06 330 GLU A C 1
ATOM 2594 O O . GLU A 1 330 ? 34.518 -8.874 -45.284 1.00 96.06 330 GLU A O 1
ATOM 2599 N N . LEU A 1 331 ? 33.742 -7.022 -44.294 1.00 93.44 331 LEU A N 1
ATOM 2600 C CA . LEU A 1 331 ? 33.932 -7.536 -42.931 1.00 93.44 331 LEU A CA 1
ATOM 2601 C C . LEU A 1 331 ? 33.057 -8.763 -42.656 1.00 93.44 331 LEU A C 1
ATOM 2603 O O . LEU A 1 331 ? 33.517 -9.730 -42.055 1.00 93.44 331 LEU A O 1
ATOM 2607 N N . ASN A 1 332 ? 31.805 -8.755 -43.119 1.00 93.06 332 ASN A N 1
ATOM 2608 C CA . ASN A 1 332 ? 30.905 -9.902 -42.998 1.00 93.06 332 ASN A CA 1
ATOM 2609 C C . ASN A 1 332 ? 31.410 -11.116 -43.776 1.00 93.06 332 ASN A C 1
ATOM 2611 O O . ASN A 1 332 ? 31.320 -12.240 -43.280 1.00 93.06 332 ASN A O 1
ATOM 2615 N N . ARG A 1 333 ? 31.958 -10.896 -44.974 1.00 94.94 333 ARG A N 1
ATOM 2616 C CA . ARG A 1 333 ? 32.551 -11.946 -45.803 1.00 94.94 333 ARG A CA 1
ATOM 2617 C C . ARG A 1 333 ? 33.728 -12.614 -45.095 1.00 94.94 333 ARG A C 1
ATOM 2619 O O . ARG A 1 333 ? 33.746 -13.838 -45.020 1.00 94.94 333 ARG A O 1
ATOM 2626 N N . ILE A 1 334 ? 34.663 -11.823 -44.566 1.00 92.62 334 ILE A N 1
ATOM 2627 C CA . ILE A 1 334 ? 35.917 -12.329 -43.987 1.00 92.62 334 ILE A CA 1
ATOM 2628 C C . ILE A 1 334 ? 35.713 -12.867 -42.567 1.00 92.62 334 ILE A C 1
ATOM 2630 O O . ILE A 1 334 ? 36.074 -14.005 -42.288 1.00 92.62 334 ILE A O 1
ATOM 2634 N N . PHE A 1 335 ? 35.088 -12.095 -41.674 1.00 89.50 335 PHE A N 1
ATOM 2635 C CA . PHE A 1 335 ? 35.036 -12.426 -40.241 1.00 89.50 335 PHE A CA 1
ATOM 2636 C C . PHE A 1 335 ? 33.768 -13.169 -39.814 1.00 89.50 335 PHE A C 1
ATOM 2638 O O . PHE A 1 335 ? 33.757 -13.803 -38.760 1.00 89.50 335 PHE A O 1
ATOM 2645 N N . HIS A 1 336 ? 32.699 -13.122 -40.617 1.00 88.56 336 HIS A N 1
ATOM 2646 C CA . HIS A 1 336 ? 31.385 -13.667 -40.236 1.00 88.56 336 HIS A CA 1
ATOM 2647 C C . HIS A 1 336 ? 30.834 -14.702 -41.222 1.00 88.56 336 HIS A C 1
ATOM 2649 O O . HIS A 1 336 ? 29.647 -15.035 -41.166 1.00 88.56 336 HIS A O 1
ATOM 2655 N N . GLY A 1 337 ? 31.671 -15.223 -42.127 1.00 89.06 337 GLY A N 1
ATOM 2656 C CA . GLY A 1 337 ? 31.284 -16.253 -43.099 1.00 89.06 337 GLY A CA 1
ATOM 2657 C C . GLY A 1 337 ? 30.116 -15.831 -43.996 1.00 89.06 337 GLY A C 1
ATOM 2658 O O . GLY A 1 337 ? 29.234 -16.636 -44.287 1.00 89.06 337 GLY A O 1
ATOM 2659 N N . GLY A 1 338 ? 30.048 -14.545 -44.352 1.00 90.50 338 GLY A N 1
ATOM 2660 C CA . GLY A 1 338 ? 28.981 -13.954 -45.164 1.00 90.50 338 GLY A CA 1
ATOM 2661 C C . GLY A 1 338 ? 27.694 -13.613 -44.404 1.00 90.50 338 GLY A C 1
ATOM 2662 O O . GLY A 1 338 ? 26.764 -13.070 -45.000 1.00 90.50 338 GLY A O 1
ATOM 2663 N N . LYS A 1 339 ? 27.607 -13.883 -43.094 1.00 89.25 339 LYS A N 1
ATOM 2664 C CA . LYS A 1 339 ? 26.441 -13.494 -42.286 1.00 89.25 339 LYS A CA 1
ATOM 2665 C C . LYS A 1 339 ? 26.415 -11.982 -42.077 1.00 89.25 339 LYS A C 1
ATOM 2667 O O . LYS A 1 339 ? 27.439 -11.374 -41.784 1.00 89.25 339 LYS A O 1
ATOM 2672 N N . THR A 1 340 ? 25.231 -11.375 -42.155 1.00 90.94 340 THR A N 1
ATOM 2673 C CA . THR A 1 340 ? 25.038 -9.924 -41.990 1.00 90.94 340 THR A CA 1
ATOM 2674 C C . THR A 1 340 ? 25.134 -9.494 -40.521 1.00 90.94 340 THR A C 1
ATOM 2676 O O . THR A 1 340 ? 24.136 -9.175 -39.877 1.00 90.94 340 THR A O 1
ATOM 2679 N N . VAL A 1 341 ? 26.347 -9.505 -39.971 1.00 89.38 341 VAL A N 1
ATOM 2680 C CA . VAL A 1 341 ? 26.635 -9.149 -38.573 1.00 89.38 341 VAL A CA 1
ATOM 2681 C C . VAL A 1 341 ? 26.939 -7.658 -38.444 1.00 89.38 341 VAL A C 1
ATOM 2683 O O . VAL A 1 341 ? 26.373 -6.950 -37.606 1.00 89.38 341 VAL A O 1
ATOM 2686 N N . ARG A 1 342 ? 27.837 -7.159 -39.292 1.00 92.31 342 ARG A N 1
ATOM 2687 C CA . ARG A 1 342 ? 28.183 -5.748 -39.415 1.00 92.31 342 ARG A CA 1
ATOM 2688 C C . ARG A 1 342 ? 27.215 -5.064 -40.363 1.00 92.31 342 ARG A C 1
ATOM 2690 O O . ARG A 1 342 ? 26.802 -5.605 -41.383 1.00 92.31 342 ARG A O 1
ATOM 2697 N N . THR A 1 343 ? 26.852 -3.839 -40.007 1.00 91.69 343 THR A N 1
ATOM 2698 C CA . THR A 1 343 ? 25.954 -2.993 -40.795 1.00 91.69 343 THR A CA 1
ATOM 2699 C C . THR A 1 343 ? 26.639 -1.671 -41.084 1.00 91.69 343 THR A C 1
ATOM 2701 O O . THR A 1 343 ? 27.462 -1.214 -40.286 1.00 91.69 343 THR A O 1
ATOM 2704 N N . ARG A 1 344 ? 26.225 -0.988 -42.155 1.00 94.44 344 ARG A N 1
ATOM 2705 C CA . ARG A 1 344 ? 26.660 0.382 -42.471 1.00 94.44 344 ARG A CA 1
ATOM 2706 C C . ARG A 1 344 ? 26.632 1.315 -41.253 1.00 94.44 344 ARG A C 1
ATOM 2708 O O . ARG A 1 344 ? 27.560 2.091 -41.037 1.00 94.44 344 ARG A O 1
ATOM 2715 N N . LYS A 1 345 ? 25.568 1.236 -40.441 1.00 89.69 345 LYS A N 1
ATOM 2716 C CA . LYS A 1 345 ? 25.418 2.037 -39.215 1.00 89.69 345 LYS A CA 1
ATOM 2717 C C . LYS A 1 345 ? 26.460 1.656 -38.160 1.00 89.69 345 LYS A C 1
ATOM 2719 O O . LYS A 1 345 ? 27.014 2.547 -37.523 1.00 89.69 345 LYS A O 1
ATOM 2724 N N . GLY A 1 346 ? 26.751 0.363 -38.007 1.00 87.88 346 GLY A N 1
ATOM 2725 C CA . GLY A 1 346 ? 27.814 -0.135 -37.132 1.00 87.88 346 GLY A CA 1
ATOM 2726 C C . GLY A 1 346 ? 29.188 0.428 -37.500 1.00 87.88 346 GLY A C 1
ATOM 2727 O O . GLY A 1 346 ? 29.868 0.960 -36.627 1.00 87.88 346 GLY A O 1
ATOM 2728 N N . ILE A 1 347 ? 29.549 0.410 -38.789 1.00 91.94 347 ILE A N 1
ATOM 2729 C CA . ILE A 1 347 ? 30.821 0.978 -39.278 1.00 91.94 347 ILE A CA 1
ATOM 2730 C C . ILE A 1 347 ? 30.859 2.502 -39.095 1.00 91.94 347 ILE A C 1
ATOM 2732 O O . ILE A 1 347 ? 31.871 3.068 -38.692 1.00 91.94 347 ILE A O 1
ATOM 2736 N N . SER A 1 348 ? 29.741 3.192 -39.341 1.00 91.31 348 SER A N 1
ATOM 2737 C CA . SER A 1 348 ? 29.655 4.642 -39.120 1.00 91.31 348 SER A CA 1
ATOM 2738 C C . SER A 1 348 ? 29.910 5.015 -37.659 1.00 91.31 348 SER A C 1
ATOM 2740 O O . SER A 1 348 ? 30.638 5.966 -37.390 1.00 91.31 348 SER A O 1
ATOM 2742 N N . MET A 1 349 ? 29.310 4.278 -36.718 1.00 85.56 349 MET A N 1
ATOM 2743 C CA . MET A 1 349 ? 29.517 4.497 -35.284 1.00 85.56 349 MET A CA 1
ATOM 2744 C C . MET A 1 349 ? 30.963 4.211 -34.884 1.00 85.56 349 MET A C 1
ATOM 2746 O O . MET A 1 349 ? 31.539 4.978 -34.119 1.00 85.56 349 MET A O 1
ATOM 2750 N N . PHE A 1 350 ? 31.549 3.153 -35.446 1.00 86.62 350 PHE A N 1
ATOM 2751 C CA . PHE A 1 350 ? 32.949 2.800 -35.252 1.00 86.62 350 PHE A CA 1
ATOM 2752 C C . PHE A 1 350 ? 33.896 3.936 -35.677 1.00 86.62 350 PHE A C 1
ATOM 2754 O O . PHE A 1 350 ? 34.734 4.374 -34.890 1.00 86.62 350 PHE A O 1
ATOM 2761 N N . LYS A 1 351 ? 33.687 4.501 -36.876 1.00 87.94 351 LYS A N 1
ATOM 2762 C CA . LYS A 1 351 ? 34.452 5.651 -37.387 1.00 87.94 351 LYS A CA 1
ATOM 2763 C C . LYS A 1 351 ? 34.348 6.877 -36.468 1.00 87.94 351 LYS A C 1
ATOM 2765 O O . LYS A 1 351 ? 35.363 7.491 -36.162 1.00 87.94 351 LYS A O 1
ATOM 2770 N N . ILE A 1 352 ? 33.142 7.217 -36.000 1.00 82.81 352 ILE A N 1
ATOM 2771 C CA . ILE A 1 352 ? 32.909 8.377 -35.114 1.00 82.81 352 ILE A CA 1
ATOM 2772 C C . ILE A 1 352 ? 33.579 8.187 -33.749 1.00 82.81 352 ILE A C 1
ATOM 2774 O O . ILE A 1 352 ? 34.201 9.110 -33.232 1.00 82.81 352 ILE A O 1
ATOM 2778 N N . GLN A 1 353 ? 33.470 6.992 -33.160 1.00 80.88 353 GLN A N 1
ATOM 2779 C CA . GLN A 1 353 ? 34.063 6.701 -31.852 1.00 80.88 353 GLN A CA 1
ATOM 2780 C C . GLN A 1 353 ? 35.585 6.865 -31.846 1.00 80.88 353 GLN A C 1
ATOM 2782 O O . GLN A 1 353 ? 36.139 7.202 -30.803 1.00 80.88 353 GLN A O 1
ATOM 2787 N N . ARG A 1 354 ? 36.248 6.652 -32.988 1.00 78.62 354 ARG A N 1
ATOM 2788 C CA . ARG A 1 354 ? 37.690 6.858 -33.130 1.00 78.62 354 ARG A CA 1
ATOM 2789 C C . ARG A 1 354 ? 38.068 8.335 -33.227 1.00 78.62 354 ARG A C 1
ATOM 2791 O O . ARG A 1 354 ? 38.961 8.751 -32.505 1.00 78.62 354 ARG A O 1
ATOM 2798 N N . VAL A 1 355 ? 37.354 9.118 -34.040 1.00 75.44 355 VAL A N 1
ATOM 2799 C CA . VAL A 1 355 ? 37.604 10.569 -34.187 1.00 75.44 355 VAL A CA 1
ATOM 2800 C C . VAL A 1 355 ? 37.494 11.311 -32.849 1.00 75.44 355 VAL A C 1
ATOM 2802 O O . VAL A 1 355 ? 38.134 12.331 -32.673 1.00 75.44 355 VAL A O 1
ATOM 2805 N N . ASN A 1 356 ? 36.708 10.796 -31.899 1.00 61.56 356 ASN A N 1
ATOM 2806 C CA . ASN A 1 356 ? 36.578 11.383 -30.561 1.00 61.56 356 ASN A CA 1
ATOM 2807 C C . ASN A 1 356 ? 37.626 10.883 -29.542 1.00 61.56 356 ASN A C 1
ATOM 2809 O O . ASN A 1 356 ? 37.597 11.324 -28.394 1.00 61.56 356 ASN A O 1
ATOM 2813 N N . ARG A 1 357 ? 38.452 9.887 -29.895 1.00 69.94 357 ARG A N 1
ATOM 2814 C CA . ARG A 1 357 ? 39.513 9.324 -29.035 1.00 69.94 357 ARG A CA 1
ATOM 2815 C C . ARG A 1 357 ? 40.911 9.813 -29.413 1.00 69.94 357 ARG A C 1
ATOM 2817 O O . ARG A 1 357 ? 41.792 9.753 -28.561 1.00 69.94 357 ARG A O 1
ATOM 2824 N N . GLU A 1 358 ? 41.096 10.201 -30.671 1.00 60.66 358 GLU A N 1
ATOM 2825 C CA . GLU A 1 358 ? 42.244 10.972 -31.169 1.00 60.66 358 GLU A CA 1
ATOM 2826 C C . GLU A 1 358 ? 42.021 12.457 -30.871 1.00 60.66 358 GLU A C 1
ATOM 2828 O O . GLU A 1 358 ? 43.015 13.127 -30.513 1.00 60.66 358 GLU A O 1
#

Radius of gyration: 37.69 Å; chains: 1; bounding box: 86×43×106 Å

Secondary structure (DSSP, 8-state):
-----------HHHHHHHHHHHHHHHHHHHH-TTHHHHHHTT--HHHHHHHTTHHHHSSSHHHHHHHHHHHHHHHS--HHHHHHHHHHHHHHHHHHHHHTT-HHHHS-HHHHHHHHHHHHHHHHHTT-SGGG--HHHHHHHHHHHHHTT-GGGGS-HHHHHHHHHHHHHTT-GGGGS-HHHHHHHHHHHHHTT-STTTS-HHHHHHHHHHHHHTT-SGGGS-HHHHHHHHHHHHHTT-GGGGS-HHHHHHHHHHHHHTT-GGGGS-HHHHHHHHHHHHHHTTPPPTTS--B-TTT--BHHHHHHHHHH-GGGEEEETTEEEE-HHHHHHHHHHHHSTT-S-S-HHHHHHHHHHHHTT-

Foldseek 3Di:
DPPPPPPPPDDPVNVVLLVLLQVLLVVCLVPPLCLLVCLVVQDALLSSCVVVVQCVVHPHSVSSSSSSVSNNCVSVVDPVVVVVSVVSNVVVVLVVCCVVLHDLNVDDPVRNVVVVVVVLVVCCVVLHDDSNDDPVRVVVVLVVCCVVLHDPSVDDPVRVVVVVVVCLVVLHDPNVDDPVRVVVVLVVCCVVLHDPSVDDPVRVVVVVVVCLVVCHDPNVDDPVRVVVVVVVCLVVLHDPNVDDPVRVVVVVVVCLVVLHDLNVDDPVRNVVVVCVVCVVVVAHDQPPQQAQPVPRHGLLVVLVVLQPDPVQWDDDDPDTDGNLAVSQQVSCVRRVVRDNRGHSVNSVVSVVVVVVVD

Sequence (358 aa):
MGLESDTSERTASQIAAIQAAQRLAKQLIEERPEIANDYRSGLNQEEIVKKYGIDELAQTARVARTAVCEALKELLPDKDERAKLAETVTRRNGQECFEQGKGIHGMDTETRRAISSKAAQALVRDKKGMFAWTVEEYRKHGESLRERRIGIHGLTTEQRRQIGKTLHNERRGIFAQTTKELSANGRKARDMEVGVHAMTFEERSELARRNMADGKGVTAQSTEELRVIGKRVHQEGKGIHGLTHEEHVAHGQKSYEMGAGIHGLSATEKKAASQKAIISRGQIPWENHIFDPETGLDEHHYCLQLLSDPKFQIQRGDKNLTNLQAIADELNRIFHGGKTVRTRKGISMFKIQRVNRE